Protein AF-A0A924V9X0-F1 (afdb_monomer_lite)

Structure (mmCIF, N/CA/C/O backbone):
data_AF-A0A924V9X0-F1
#
_entry.id   AF-A0A924V9X0-F1
#
loop_
_atom_site.group_PDB
_atom_site.id
_atom_site.type_symbol
_atom_site.label_atom_id
_atom_site.label_alt_id
_atom_site.label_comp_id
_atom_site.label_asym_id
_atom_site.label_entity_id
_atom_site.label_seq_id
_atom_site.pdbx_PDB_ins_code
_atom_site.Cartn_x
_atom_site.Cartn_y
_atom_site.Cartn_z
_atom_site.occupancy
_atom_site.B_iso_or_equiv
_atom_site.auth_seq_id
_atom_site.auth_comp_id
_atom_site.auth_asym_id
_atom_site.auth_atom_id
_atom_site.pdbx_PDB_model_num
ATOM 1 N N . MET A 1 1 ? -33.263 29.662 12.721 1.00 37.09 1 MET A N 1
ATOM 2 C CA . MET A 1 1 ? -32.507 29.348 11.487 1.00 37.09 1 MET A CA 1
ATOM 3 C C . MET A 1 1 ? -31.269 28.544 11.868 1.00 37.09 1 MET A C 1
ATOM 5 O O . MET A 1 1 ? -30.381 29.100 12.495 1.00 37.09 1 MET A O 1
ATOM 9 N N . ARG A 1 2 ? -31.224 27.234 11.581 1.00 32.03 2 ARG A N 1
ATOM 10 C CA . ARG A 1 2 ? -29.991 26.442 11.746 1.00 32.03 2 ARG A CA 1
ATOM 11 C C . ARG A 1 2 ? -29.015 26.883 10.658 1.00 32.03 2 ARG A C 1
ATOM 13 O O . ARG A 1 2 ? -29.333 26.725 9.479 1.00 32.03 2 ARG A O 1
ATOM 20 N N . SER A 1 3 ? -27.876 27.461 11.035 1.00 28.62 3 SER A N 1
ATOM 21 C CA . SER A 1 3 ? -26.804 27.731 10.081 1.00 28.62 3 SER A CA 1
ATOM 22 C C . SER A 1 3 ? -26.368 26.391 9.489 1.00 28.62 3 SER A C 1
ATOM 24 O O . SER A 1 3 ? -25.965 25.466 10.197 1.00 28.62 3 SER A O 1
ATOM 26 N N . LYS A 1 4 ? -26.534 26.236 8.173 1.00 31.38 4 LYS A N 1
ATOM 27 C CA . LYS A 1 4 ? -25.941 25.116 7.450 1.00 31.38 4 LYS A CA 1
ATOM 28 C C . LYS A 1 4 ? -24.435 25.350 7.471 1.00 31.38 4 LYS A C 1
ATOM 30 O O . LYS A 1 4 ? -23.913 26.110 6.663 1.00 31.38 4 LYS A O 1
ATOM 35 N N . SER A 1 5 ? -23.760 24.736 8.439 1.00 33.94 5 SER A N 1
ATOM 36 C CA . SER A 1 5 ? -22.323 24.499 8.370 1.00 33.94 5 SER A CA 1
ATOM 37 C C . SER A 1 5 ? -22.046 23.846 7.017 1.00 33.94 5 SER A C 1
ATOM 39 O O . SER A 1 5 ? -22.557 22.761 6.728 1.00 33.94 5 SER A O 1
ATOM 41 N N . ASN A 1 6 ? -21.309 24.547 6.156 1.00 31.44 6 ASN A N 1
ATOM 42 C CA . ASN A 1 6 ? -20.784 23.994 4.916 1.00 31.44 6 ASN A CA 1
ATOM 43 C C . ASN A 1 6 ? -19.762 22.920 5.301 1.00 31.44 6 ASN A C 1
ATOM 45 O O . ASN A 1 6 ? -18.558 23.179 5.330 1.00 31.44 6 ASN A O 1
ATOM 49 N N . SER A 1 7 ? -20.234 21.712 5.620 1.00 37.34 7 SER A N 1
ATOM 50 C CA . SER A 1 7 ? -19.361 20.558 5.775 1.00 37.34 7 SER A CA 1
ATOM 51 C C . SER A 1 7 ? -18.795 20.262 4.391 1.00 37.34 7 SER A C 1
ATOM 53 O O . SER A 1 7 ? -19.426 19.586 3.572 1.00 37.34 7 SER A O 1
ATOM 55 N N . LYS A 1 8 ? -17.630 20.841 4.082 1.00 41.97 8 LYS A N 1
ATOM 56 C CA . LYS A 1 8 ? -16.840 20.449 2.916 1.00 41.97 8 LYS A CA 1
ATOM 57 C C . LYS A 1 8 ? -16.753 18.926 2.961 1.00 41.97 8 LYS A C 1
ATOM 59 O O . LYS A 1 8 ? -16.314 18.387 3.976 1.00 41.97 8 LYS A O 1
ATOM 64 N N . LYS A 1 9 ? -17.221 18.250 1.904 1.00 43.75 9 LYS A N 1
ATOM 65 C CA . LYS A 1 9 ? -17.084 16.796 1.777 1.00 43.75 9 LYS A CA 1
ATOM 66 C C . LYS A 1 9 ? -15.622 16.458 2.073 1.00 43.75 9 LYS A C 1
ATOM 68 O O . LYS A 1 9 ? -14.716 17.058 1.490 1.00 43.75 9 LYS A O 1
ATOM 73 N N . ASP A 1 10 ? -15.419 15.593 3.056 1.00 46.00 10 ASP A N 1
ATOM 74 C CA . ASP A 1 10 ? -14.102 15.118 3.472 1.00 46.00 10 ASP A CA 1
ATOM 75 C C . ASP A 1 10 ? -13.664 14.112 2.402 1.00 46.00 10 ASP A C 1
ATOM 77 O O . ASP A 1 10 ? -13.821 12.906 2.546 1.00 46.00 10 ASP A O 1
ATOM 81 N N . THR A 1 11 ? -13.281 14.627 1.232 1.00 52.62 11 THR A N 1
ATOM 82 C CA . THR A 1 11 ? -12.557 13.848 0.232 1.00 52.62 11 THR A CA 1
ATOM 83 C C . THR A 1 11 ? -11.213 13.476 0.838 1.00 52.62 11 THR A C 1
ATOM 85 O O . THR A 1 11 ? -10.690 14.242 1.647 1.00 52.62 11 THR A O 1
ATOM 88 N N . TYR A 1 12 ? -10.648 12.334 0.455 1.00 56.78 12 TYR A N 1
ATOM 89 C CA . TYR A 1 12 ? -9.298 11.947 0.856 1.00 56.78 12 TYR A CA 1
ATOM 90 C C . TYR A 1 12 ? -8.335 13.138 0.676 1.00 56.78 12 TYR A C 1
ATOM 92 O O . TYR A 1 12 ? -8.208 13.693 -0.418 1.00 56.78 12 TYR A O 1
ATOM 100 N N . ARG A 1 13 ? -7.758 13.606 1.786 1.00 65.25 13 ARG A N 1
ATOM 101 C CA . ARG A 1 13 ? -6.831 14.740 1.860 1.00 65.25 13 ARG A CA 1
ATOM 102 C C . ARG A 1 13 ? -5.485 14.251 2.374 1.00 65.25 13 ARG A C 1
ATOM 104 O O . ARG A 1 13 ? -5.470 13.378 3.235 1.00 65.25 13 ARG A O 1
ATOM 111 N N . PRO A 1 14 ? -4.374 14.877 1.957 1.00 62.19 14 PRO A N 1
ATOM 112 C CA . PRO A 1 14 ? -3.064 14.565 2.514 1.00 62.19 14 PRO A CA 1
ATOM 113 C C . PRO A 1 14 ? -3.016 14.705 4.039 1.00 62.19 14 PRO A C 1
ATOM 115 O O . PRO A 1 14 ? -2.322 13.942 4.685 1.00 62.19 14 PRO A O 1
ATOM 118 N N . LYS A 1 15 ? -3.793 15.617 4.639 1.00 75.44 15 LYS A N 1
ATOM 119 C CA . LYS A 1 15 ? -3.790 15.856 6.086 1.00 75.44 15 LYS A CA 1
ATOM 120 C C . LYS A 1 15 ? -5.164 15.597 6.705 1.00 75.44 15 LYS A C 1
ATOM 122 O O . LYS A 1 15 ? -6.116 16.331 6.428 1.00 75.44 15 LYS A O 1
ATOM 127 N N . PHE A 1 16 ? -5.261 14.551 7.516 1.00 83.88 16 PHE A N 1
ATOM 128 C CA . PHE A 1 16 ? -6.437 14.182 8.300 1.00 83.88 16 PHE A CA 1
ATOM 129 C C . PHE A 1 16 ? -6.386 14.815 9.685 1.00 83.88 16 PHE A C 1
ATOM 131 O O . PHE A 1 16 ? -7.416 15.329 10.133 1.00 83.88 16 PHE A O 1
ATOM 138 N N . CYS A 1 17 ? -5.208 14.803 10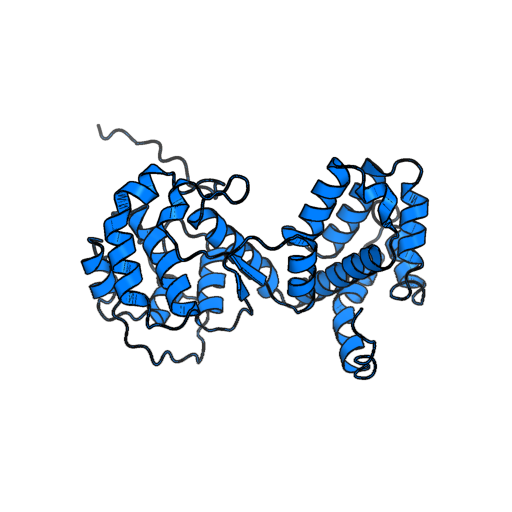.309 1.00 90.19 17 CYS A N 1
ATOM 139 C CA . CYS A 1 17 ? -4.961 15.303 11.656 1.00 90.19 17 CYS A CA 1
ATOM 140 C C . CYS A 1 17 ? -3.803 16.312 11.657 1.00 90.19 17 CYS A C 1
ATOM 142 O O . CYS A 1 17 ? -2.876 16.242 10.848 1.00 90.19 17 CYS A O 1
ATOM 144 N N . ASP A 1 18 ? -3.856 17.300 12.544 1.00 92.19 18 ASP A N 1
ATOM 145 C CA . ASP A 1 18 ? -2.738 18.204 12.809 1.00 92.19 18 ASP A CA 1
ATOM 146 C C . ASP A 1 18 ? -2.009 17.833 14.105 1.00 92.19 18 ASP A C 1
ATOM 148 O O . ASP A 1 18 ? -2.370 16.884 14.793 1.00 92.19 18 ASP A O 1
ATOM 152 N N . ALA A 1 19 ? -0.930 18.556 14.411 1.00 94.38 19 ALA A N 1
ATOM 153 C CA . ALA A 1 19 ? -0.146 18.309 15.616 1.00 94.38 19 ALA A CA 1
ATOM 154 C C . ALA A 1 19 ? -0.992 18.459 16.893 1.00 94.38 19 ALA A C 1
ATOM 156 O O . ALA A 1 19 ? -0.797 17.710 17.845 1.00 94.38 19 ALA A O 1
ATOM 157 N N . GLU A 1 20 ? -1.954 19.388 16.898 1.00 96.38 20 GLU A N 1
ATOM 158 C CA . GLU A 1 20 ? -2.850 19.622 18.031 1.00 96.38 20 GLU A CA 1
ATOM 159 C C . GLU A 1 20 ? -3.764 18.420 18.286 1.00 96.38 20 GLU A C 1
ATOM 161 O O . GLU A 1 20 ? -3.947 18.043 19.442 1.00 96.38 20 GLU A O 1
ATOM 166 N N . PHE A 1 21 ? -4.271 17.755 17.241 1.00 96.44 21 PHE A N 1
ATOM 167 C CA . PHE A 1 21 ? -4.996 16.491 17.397 1.00 96.44 21 PHE A CA 1
ATOM 168 C C . PHE A 1 21 ? -4.172 15.464 18.183 1.00 96.44 21 PHE A C 1
ATOM 170 O O . PHE A 1 21 ? -4.675 14.891 19.146 1.00 96.44 21 PHE A O 1
ATOM 177 N N . TYR A 1 22 ? -2.910 15.255 17.807 1.00 96.81 22 TYR A N 1
ATOM 178 C CA . TYR A 1 22 ? -2.068 14.250 18.454 1.00 96.81 22 TYR A CA 1
ATOM 179 C C . TYR A 1 22 ? -1.709 14.628 19.898 1.00 96.81 22 TYR A C 1
ATOM 181 O O . TYR A 1 22 ? -1.727 13.776 20.780 1.00 96.81 22 TYR A O 1
ATOM 189 N N . LEU A 1 23 ? -1.449 15.911 20.160 1.00 97.06 23 LEU A N 1
ATOM 190 C CA . LEU A 1 23 ? -1.156 16.408 21.508 1.00 97.06 23 LEU A CA 1
ATOM 191 C C . LEU A 1 23 ? -2.382 16.348 22.430 1.00 97.06 23 LEU A C 1
ATOM 193 O O . LEU A 1 23 ? -2.272 15.933 23.580 1.00 97.06 23 LEU A O 1
ATOM 197 N N . SER A 1 24 ? -3.558 16.733 21.929 1.00 97.69 24 SER A N 1
ATOM 198 C CA . SER A 1 24 ? -4.805 16.751 22.710 1.00 97.69 24 SER A CA 1
ATOM 199 C C . SER A 1 24 ? -5.334 15.359 23.063 1.00 97.69 24 SER A C 1
ATOM 201 O O . SER A 1 24 ? -6.114 15.243 24.006 1.00 97.69 24 SER A O 1
ATOM 203 N N . HIS A 1 25 ? -4.888 14.314 22.355 1.00 98.12 25 HIS A N 1
ATOM 204 C CA . HIS A 1 25 ? -5.289 12.924 22.589 1.00 98.12 25 HIS A CA 1
ATOM 205 C C . HIS A 1 25 ? -4.193 12.050 23.222 1.00 98.12 25 HIS A C 1
ATOM 207 O O . HIS A 1 25 ? -4.337 10.829 23.260 1.00 98.12 25 HIS A O 1
ATOM 213 N N . ALA A 1 26 ? -3.106 12.638 23.740 1.00 97.81 26 ALA A N 1
ATOM 214 C CA . ALA A 1 26 ? -1.987 11.881 24.311 1.00 97.81 26 ALA A CA 1
ATOM 215 C C . ALA A 1 26 ? -2.423 10.906 25.425 1.00 97.81 26 ALA A C 1
ATOM 217 O O . ALA A 1 26 ? -1.974 9.764 25.453 1.00 97.81 26 ALA A O 1
ATOM 218 N N . VAL A 1 27 ? -3.365 11.315 26.285 1.00 98.12 27 VAL A N 1
ATOM 219 C CA . VAL A 1 27 ? -3.917 10.453 27.347 1.00 98.12 27 VAL A CA 1
ATOM 220 C C . VAL A 1 27 ? -4.656 9.250 26.755 1.00 98.12 27 VAL A C 1
ATOM 222 O O . VAL A 1 27 ? -4.466 8.120 27.195 1.00 98.12 27 VAL A O 1
ATOM 225 N N . GLN A 1 28 ? -5.478 9.460 25.725 1.00 98.50 28 GLN A N 1
ATOM 226 C CA . GLN A 1 28 ? -6.169 8.375 25.030 1.00 98.50 28 GLN A CA 1
ATOM 227 C C . GLN A 1 28 ? -5.170 7.442 24.340 1.00 98.50 28 GLN A C 1
ATOM 229 O O . GLN A 1 28 ? -5.366 6.233 24.350 1.00 98.50 28 GLN A O 1
ATOM 234 N N . PHE A 1 29 ? -4.083 7.968 23.779 1.00 98.31 29 PHE A N 1
ATOM 235 C CA . PHE A 1 29 ? -3.033 7.159 23.159 1.00 98.31 29 PHE A CA 1
ATOM 236 C C . PHE A 1 29 ? -2.289 6.280 24.169 1.00 98.31 29 PHE A C 1
ATOM 238 O O . PHE A 1 29 ? -2.027 5.114 23.878 1.00 98.31 29 PHE A O 1
ATOM 245 N N . GLU A 1 30 ? -2.036 6.777 25.382 1.00 98.25 30 GLU A N 1
ATOM 246 C CA . GLU A 1 30 ? -1.522 5.950 26.478 1.00 98.25 30 GLU A CA 1
ATOM 247 C C . GLU A 1 30 ? -2.493 4.814 26.824 1.00 98.25 30 GLU A C 1
ATOM 249 O O . GLU A 1 30 ? -2.070 3.663 26.945 1.00 98.25 30 GLU A O 1
ATOM 254 N N . VAL A 1 31 ? -3.797 5.107 26.923 1.00 98.31 31 VAL A N 1
ATOM 255 C CA . VAL A 1 31 ? -4.833 4.087 27.165 1.00 98.31 31 VAL A CA 1
ATOM 256 C C . VAL A 1 31 ? -4.823 3.025 26.063 1.00 98.31 31 VAL A C 1
ATOM 258 O O . VAL A 1 31 ? -4.797 1.833 26.377 1.00 98.31 31 VAL A O 1
ATOM 261 N N . ILE A 1 32 ? -4.778 3.438 24.790 1.00 98.12 32 ILE A N 1
ATOM 262 C CA . ILE A 1 32 ? -4.693 2.524 23.641 1.00 98.12 32 ILE A CA 1
ATOM 263 C C . ILE A 1 32 ? -3.468 1.624 23.785 1.00 98.12 32 ILE A C 1
ATOM 265 O O . ILE A 1 32 ? -3.619 0.403 23.843 1.00 98.12 32 ILE A O 1
ATOM 269 N N . GLN A 1 33 ? -2.276 2.210 23.928 1.00 98.00 33 GLN A N 1
ATOM 270 C CA . GLN A 1 33 ? -1.021 1.469 24.030 1.00 98.00 33 GLN A CA 1
ATOM 271 C C . GLN A 1 33 ? -1.054 0.449 25.176 1.00 98.00 33 GLN A C 1
ATOM 273 O O . GLN A 1 33 ? -0.639 -0.695 24.997 1.00 98.00 33 GLN A O 1
ATOM 278 N N . GLN A 1 34 ? -1.572 0.820 26.351 1.00 97.94 34 GLN A N 1
ATOM 279 C CA . GLN A 1 34 ? -1.649 -0.101 27.488 1.00 97.94 34 GLN A CA 1
ATOM 280 C C . GLN A 1 34 ? -2.615 -1.265 27.249 1.00 97.94 34 GLN A C 1
ATOM 282 O O . GLN A 1 34 ? -2.324 -2.378 27.690 1.00 97.94 34 GLN A O 1
ATOM 287 N N . LYS A 1 35 ? -3.736 -1.021 26.561 1.00 97.62 35 LYS A N 1
ATOM 288 C CA . LYS A 1 35 ? -4.775 -2.027 26.295 1.00 97.62 35 LYS A CA 1
ATOM 289 C C . LYS A 1 35 ? -4.366 -3.036 25.226 1.00 97.62 35 LYS A C 1
ATOM 291 O O . LYS A 1 35 ? -4.770 -4.191 25.321 1.00 97.62 35 LYS A O 1
ATOM 296 N N . ILE A 1 36 ? -3.577 -2.619 24.235 1.00 97.50 36 ILE A N 1
ATOM 297 C CA . ILE A 1 36 ? -3.297 -3.449 23.052 1.00 97.50 36 ILE A CA 1
ATOM 298 C C . ILE A 1 36 ? -1.876 -4.019 23.005 1.00 97.50 36 ILE A C 1
ATOM 300 O O . ILE A 1 36 ? -1.639 -4.928 22.223 1.00 97.50 36 ILE A O 1
ATOM 304 N N . LYS A 1 37 ? -0.929 -3.547 23.833 1.00 96.62 37 LYS A N 1
ATOM 305 C CA . LYS A 1 37 ? 0.498 -3.951 23.772 1.00 96.62 37 LYS A CA 1
ATOM 306 C C . LYS A 1 37 ? 0.770 -5.461 23.821 1.00 96.62 37 LYS A C 1
ATOM 308 O O . LYS A 1 37 ? 1.850 -5.888 23.430 1.00 96.62 37 LYS A O 1
ATOM 313 N N . SER A 1 38 ? -0.152 -6.251 24.370 1.00 96.38 38 SER A N 1
ATOM 314 C CA . SER A 1 38 ? -0.034 -7.712 24.468 1.00 96.38 38 SER A CA 1
ATOM 315 C C . SER A 1 38 ? -0.689 -8.461 23.308 1.00 96.38 38 SER A C 1
ATOM 317 O O . SER A 1 38 ? -0.595 -9.684 23.258 1.00 96.38 38 SER A O 1
ATOM 319 N N . LEU A 1 39 ? -1.402 -7.762 22.426 1.00 96.75 39 LEU A N 1
ATOM 320 C CA . LEU A 1 39 ? -2.043 -8.354 21.258 1.00 96.75 39 LEU A CA 1
ATOM 321 C C . LEU A 1 39 ? -1.010 -8.592 20.145 1.00 96.75 39 LEU A C 1
ATOM 323 O O . LEU A 1 39 ? 0.045 -7.951 20.144 1.00 96.75 39 LEU A O 1
ATOM 327 N N . PRO A 1 40 ? -1.292 -9.472 19.173 1.00 96.25 40 PRO A N 1
ATOM 328 C CA . PRO A 1 40 ? -0.499 -9.562 17.954 1.00 96.25 40 PRO A CA 1
ATOM 329 C C . PRO A 1 40 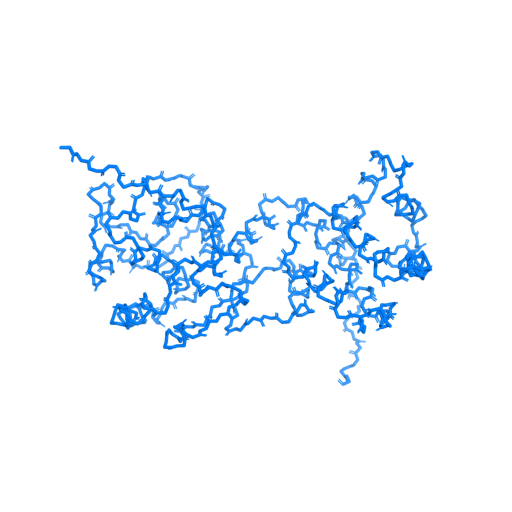? -0.414 -8.217 17.223 1.00 96.25 40 PRO A C 1
ATOM 331 O O . PRO A 1 40 ? -1.289 -7.358 17.345 1.00 96.25 40 PRO A O 1
ATOM 334 N N . LEU A 1 41 ? 0.656 -8.023 16.453 1.00 96.25 41 LEU A N 1
ATOM 335 C CA . LEU A 1 41 ? 0.940 -6.735 15.817 1.00 96.25 41 LEU A CA 1
ATOM 336 C C . LEU A 1 41 ? -0.176 -6.293 14.849 1.00 96.25 41 LEU A C 1
ATOM 338 O O . LEU A 1 41 ? -0.511 -5.110 14.815 1.00 96.25 41 LEU A O 1
ATOM 342 N N . ASN A 1 42 ? -0.804 -7.230 14.132 1.00 96.31 42 ASN A N 1
ATOM 343 C CA . ASN A 1 42 ? -1.919 -6.939 13.226 1.00 96.31 42 ASN A CA 1
ATOM 344 C C . ASN A 1 42 ? -3.137 -6.384 13.977 1.00 96.31 42 ASN A C 1
ATOM 346 O O . ASN A 1 42 ? -3.710 -5.374 13.557 1.00 96.31 42 ASN A O 1
ATOM 350 N N . ASP A 1 43 ? -3.495 -6.977 15.121 1.00 97.06 43 ASP A N 1
ATOM 351 C CA . ASP A 1 43 ? -4.546 -6.459 16.001 1.00 97.06 43 ASP A CA 1
ATOM 352 C C . ASP A 1 43 ? -4.182 -5.067 16.532 1.00 97.06 43 ASP A C 1
ATOM 354 O O . ASP A 1 43 ? -5.024 -4.167 16.525 1.00 97.06 43 ASP A O 1
ATOM 358 N N . GLN A 1 44 ? -2.924 -4.859 16.943 1.00 97.81 44 GLN A N 1
ATOM 359 C CA . GLN A 1 44 ? -2.460 -3.560 17.439 1.00 97.81 44 GLN A CA 1
ATOM 360 C C . GLN A 1 44 ? -2.621 -2.460 16.386 1.00 97.81 44 GLN A C 1
ATOM 362 O O . GLN A 1 44 ? -3.250 -1.435 16.654 1.00 97.81 44 GLN A O 1
ATOM 367 N N . VAL A 1 45 ? -2.090 -2.672 15.179 1.00 98.12 45 VAL A N 1
ATOM 368 C CA . VAL A 1 45 ? -2.191 -1.711 14.069 1.00 98.12 45 VAL A CA 1
ATOM 369 C C . VAL A 1 45 ? -3.651 -1.458 13.704 1.00 98.12 45 VAL A C 1
ATOM 371 O O . VAL A 1 45 ? -4.064 -0.309 13.539 1.00 98.12 45 VAL A O 1
ATOM 374 N N . THR A 1 46 ? -4.458 -2.518 13.647 1.00 98.19 46 THR A N 1
ATOM 375 C CA . THR A 1 46 ? -5.887 -2.418 13.342 1.00 98.19 46 THR A CA 1
ATOM 376 C C . THR A 1 46 ? -6.614 -1.533 14.351 1.00 98.19 46 THR A C 1
ATOM 378 O O . THR A 1 46 ? -7.333 -0.603 13.970 1.00 98.19 46 THR A O 1
ATOM 381 N N . LEU A 1 47 ? -6.382 -1.759 15.644 1.00 98.31 47 LEU A N 1
ATOM 382 C CA . LEU A 1 47 ? -6.980 -0.969 16.715 1.00 98.31 47 LEU A CA 1
ATOM 383 C C . LEU A 1 47 ? -6.474 0.475 16.725 1.00 98.31 47 LEU A C 1
ATOM 385 O O . LEU A 1 47 ? -7.270 1.377 16.987 1.00 98.31 47 LEU A O 1
ATOM 389 N N . TRP A 1 48 ? -5.210 0.730 16.382 1.00 98.06 48 TRP A N 1
ATOM 390 C CA . TRP A 1 48 ? -4.691 2.092 16.229 1.00 98.06 48 TRP A CA 1
ATOM 391 C C . TRP A 1 48 ? -5.401 2.863 15.117 1.00 98.06 48 TRP A C 1
ATOM 393 O O . TRP A 1 48 ? -5.905 3.963 15.362 1.00 98.06 48 TRP A O 1
ATOM 403 N N . VAL A 1 49 ? -5.521 2.273 13.922 1.00 97.81 49 VAL A N 1
ATOM 404 C CA . VAL A 1 49 ? -6.227 2.890 12.786 1.00 97.81 49 VAL A CA 1
ATOM 405 C C . VAL A 1 49 ? -7.672 3.223 13.173 1.00 97.81 49 VAL A C 1
ATOM 407 O O . VAL A 1 49 ? -8.119 4.359 12.991 1.00 97.81 49 VAL A O 1
ATOM 410 N N . ILE A 1 50 ? -8.392 2.264 13.765 1.00 98.19 50 ILE A N 1
ATOM 411 C CA . ILE A 1 50 ? -9.784 2.443 14.210 1.00 98.19 50 ILE A CA 1
ATOM 412 C C . ILE A 1 50 ? -9.893 3.549 15.261 1.00 98.19 50 ILE A C 1
ATOM 414 O O . ILE A 1 50 ? -10.749 4.431 15.145 1.00 98.19 50 ILE A O 1
ATOM 418 N N . SER A 1 51 ? -9.029 3.524 16.275 1.00 97.94 51 SER A N 1
ATOM 419 C CA . SER A 1 51 ? -9.080 4.474 17.387 1.00 97.94 51 SER A CA 1
ATOM 420 C C . SER A 1 51 ? -8.829 5.896 16.908 1.00 97.94 51 SER A C 1
ATOM 422 O O . SER A 1 51 ? -9.608 6.795 17.220 1.00 97.94 51 SER A O 1
ATOM 424 N N . CYS A 1 52 ? -7.807 6.109 16.077 1.00 97.06 52 CYS A N 1
ATOM 425 C CA . CYS A 1 52 ? -7.502 7.425 15.524 1.00 97.06 52 CYS A CA 1
ATOM 426 C C . CYS A 1 52 ? -8.640 7.961 14.636 1.00 97.06 52 CYS A C 1
ATOM 428 O O . CYS A 1 52 ? -8.983 9.142 14.732 1.00 97.06 52 CYS A O 1
ATOM 430 N N . LEU A 1 53 ? -9.289 7.111 13.829 1.00 96.44 53 LEU A N 1
ATOM 431 C CA . LEU A 1 53 ? -10.485 7.493 13.062 1.00 96.44 53 LEU A CA 1
ATOM 432 C C . LEU A 1 53 ? -11.630 7.945 13.977 1.00 96.44 53 LEU A C 1
ATOM 434 O O . LEU A 1 53 ? -12.286 8.955 13.702 1.00 96.44 53 LEU A O 1
ATOM 438 N N . CYS A 1 54 ? -11.862 7.213 15.067 1.00 97.31 54 CYS A N 1
ATOM 439 C CA . CYS A 1 54 ? -12.960 7.495 15.983 1.00 97.31 54 CYS A CA 1
ATOM 440 C C . CYS A 1 54 ? -12.699 8.744 16.832 1.00 97.31 54 CYS A C 1
ATOM 442 O O . CYS A 1 54 ? -13.584 9.593 16.934 1.00 97.31 54 CYS A O 1
ATOM 444 N N . LEU A 1 55 ? -11.479 8.920 17.347 1.00 97.06 55 LEU A N 1
ATOM 445 C CA . LEU A 1 55 ? -11.052 10.118 18.081 1.00 97.06 55 LEU A CA 1
ATOM 446 C C . LEU A 1 55 ? -11.076 11.374 17.204 1.00 97.06 55 LEU A C 1
ATOM 448 O O . LEU A 1 55 ? -11.401 12.456 17.682 1.00 97.06 55 LEU A O 1
ATOM 452 N N . ARG A 1 56 ? -10.821 11.252 15.895 1.00 95.06 56 ARG A N 1
ATOM 453 C C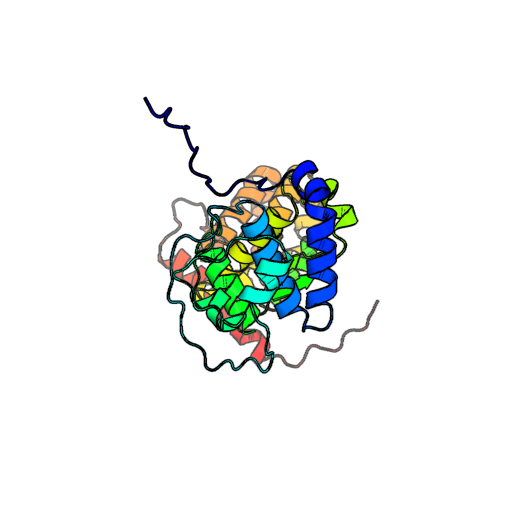A . ARG A 1 56 ? -10.971 12.374 14.952 1.00 95.06 56 ARG A CA 1
ATOM 454 C C . ARG A 1 56 ? -12.429 12.823 14.801 1.00 95.06 56 ARG A C 1
ATOM 456 O O . ARG A 1 56 ? -12.695 13.981 14.473 1.00 95.06 56 ARG A O 1
ATOM 463 N N . ARG A 1 57 ? -13.397 11.919 14.990 1.00 94.25 57 ARG A N 1
ATOM 464 C CA . ARG A 1 57 ? -14.839 12.193 14.856 1.00 94.25 57 ARG A CA 1
ATOM 465 C C . ARG A 1 57 ? -15.642 11.564 16.001 1.00 94.25 57 ARG A C 1
ATOM 467 O O . ARG A 1 57 ? -16.545 10.767 15.736 1.00 94.25 57 ARG A O 1
ATOM 474 N N . PRO A 1 58 ? -15.433 11.986 17.258 1.00 95.19 58 PRO A N 1
ATOM 475 C CA . PRO A 1 58 ? -15.934 11.264 18.431 1.00 95.19 58 PRO A CA 1
ATOM 476 C C . PRO A 1 58 ? -17.465 11.148 18.462 1.00 95.19 58 PRO A C 1
ATOM 478 O O . PRO A 1 58 ? -18.011 10.168 18.957 1.00 95.19 58 PRO A O 1
ATOM 481 N N . ASN A 1 59 ? -18.166 12.103 17.841 1.00 93.31 59 ASN A N 1
ATOM 482 C CA . ASN A 1 59 ? -19.630 12.154 17.788 1.00 93.31 59 ASN A CA 1
ATOM 483 C C . ASN A 1 59 ? -20.242 11.636 16.471 1.00 93.31 59 ASN A C 1
ATOM 485 O O . ASN A 1 59 ? -21.460 11.676 16.306 1.00 93.31 59 ASN A O 1
ATOM 489 N N . SER A 1 60 ? -19.431 11.240 15.482 1.00 94.50 60 SER A N 1
ATOM 490 C CA . SER A 1 60 ? -19.927 10.893 14.132 1.00 94.50 60 SER A CA 1
ATOM 491 C C . SER A 1 60 ? -19.069 9.876 13.371 1.00 94.50 60 SER A C 1
ATOM 493 O O . SER A 1 60 ? -19.151 9.783 12.141 1.00 94.50 60 SER A O 1
ATOM 495 N N . TRP A 1 61 ? -18.239 9.120 14.091 1.00 96.00 61 TRP A N 1
ATOM 496 C CA . TRP A 1 61 ? -17.382 8.085 13.523 1.00 96.00 61 TRP A CA 1
ATOM 497 C C . TRP A 1 61 ? -18.196 6.934 12.921 1.00 96.00 61 TRP A C 1
ATOM 499 O O . TRP A 1 61 ? -17.814 6.406 11.887 1.00 96.00 61 TRP A O 1
ATOM 509 N N . TYR A 1 62 ? -19.351 6.590 13.493 1.00 97.06 62 TYR A N 1
ATOM 510 C CA . TYR A 1 62 ? -20.218 5.529 12.979 1.00 97.06 62 TYR A CA 1
ATOM 511 C C . TYR A 1 62 ? -21.142 6.031 11.861 1.00 97.06 62 TYR A C 1
ATOM 513 O O . TYR A 1 62 ? -21.958 6.929 12.085 1.00 97.06 62 TYR A O 1
ATOM 521 N N . SER A 1 63 ? -21.069 5.424 10.671 1.00 95.44 63 SER A N 1
ATOM 522 C CA . SER A 1 63 ? -21.939 5.758 9.525 1.00 95.44 63 SER A CA 1
ATOM 523 C C . SER A 1 63 ? -22.884 4.644 9.080 1.00 95.44 63 SER A C 1
ATOM 525 O O . SER A 1 63 ? -23.603 4.800 8.092 1.00 95.44 63 SER A O 1
ATOM 527 N N . GLY A 1 64 ? -22.938 3.539 9.821 1.00 95.44 64 GLY A N 1
ATOM 528 C CA . GLY A 1 64 ? -23.801 2.400 9.527 1.00 95.44 64 GLY A CA 1
ATOM 529 C C . GLY A 1 64 ? -23.025 1.094 9.472 1.00 95.44 64 GLY A C 1
ATOM 530 O O . GLY A 1 64 ? -21.896 1.002 9.951 1.00 95.44 64 GLY A O 1
ATOM 531 N N . ARG A 1 65 ? -23.653 0.070 8.895 1.00 94.69 65 ARG A N 1
ATOM 532 C CA . ARG A 1 65 ? -23.027 -1.235 8.692 1.00 94.69 65 ARG A CA 1
ATOM 533 C C . ARG A 1 65 ? -22.635 -1.448 7.233 1.00 94.69 65 ARG A C 1
ATOM 535 O O . ARG A 1 65 ? -23.238 -0.872 6.326 1.00 94.69 65 ARG A O 1
ATOM 542 N N . GLN A 1 66 ? -21.627 -2.277 7.034 1.00 93.81 66 GLN A N 1
ATOM 543 C CA . GLN A 1 66 ? -21.244 -2.879 5.765 1.00 93.81 66 GLN A CA 1
ATOM 544 C C . GLN A 1 66 ? -21.262 -4.396 5.902 1.00 93.81 66 GLN A C 1
ATOM 546 O O . GLN A 1 66 ? -21.409 -4.917 7.005 1.00 93.81 66 GLN A O 1
ATOM 551 N N . ASN A 1 67 ? -21.152 -5.086 4.775 1.00 89.81 67 ASN A N 1
ATOM 552 C CA . ASN A 1 67 ? -20.974 -6.524 4.765 1.00 89.81 67 ASN A CA 1
ATOM 553 C C . ASN A 1 67 ? -19.807 -6.832 3.832 1.00 89.81 67 ASN A C 1
ATOM 555 O O . ASN A 1 67 ? -19.966 -6.763 2.613 1.00 89.81 67 ASN A O 1
ATOM 559 N N . LEU A 1 68 ? -18.630 -7.042 4.417 1.00 86.69 68 LEU A N 1
ATOM 560 C CA . LEU A 1 68 ? -17.467 -7.547 3.694 1.00 86.69 68 LEU A CA 1
ATOM 561 C C . LEU A 1 68 ? -17.557 -9.073 3.590 1.00 86.69 68 LEU A C 1
ATOM 563 O O . LEU A 1 68 ? -18.329 -9.698 4.319 1.00 86.69 68 LEU A O 1
ATOM 567 N N . ALA A 1 69 ? -16.805 -9.651 2.651 1.00 85.06 69 ALA A N 1
ATOM 568 C CA . ALA A 1 69 ? -16.816 -11.088 2.403 1.00 85.06 69 ALA A CA 1
ATOM 569 C C . ALA A 1 69 ? -16.563 -11.870 3.700 1.00 85.06 69 ALA A C 1
ATOM 571 O O . ALA A 1 69 ? -15.715 -11.493 4.506 1.00 85.06 69 ALA A O 1
ATOM 572 N N . GLU A 1 70 ? -17.323 -12.942 3.910 1.00 82.56 70 GLU A N 1
ATOM 573 C CA . GLU A 1 70 ? -17.087 -13.832 5.042 1.00 82.56 70 GLU A CA 1
ATOM 574 C C . GLU A 1 70 ? -15.774 -14.586 4.847 1.00 82.56 70 GLU A C 1
ATOM 576 O O . GLU A 1 70 ? -15.413 -14.967 3.732 1.00 82.56 70 GLU A O 1
ATOM 581 N N . SER A 1 71 ? -15.067 -14.811 5.947 1.00 83.06 71 SER A N 1
ATOM 582 C CA . SER A 1 71 ? -13.878 -15.650 5.974 1.00 83.06 71 SER A CA 1
ATOM 583 C C . SER A 1 71 ? -14.035 -16.706 7.061 1.00 83.06 71 SER A C 1
ATOM 585 O O . SER A 1 71 ? -14.752 -16.497 8.036 1.00 83.06 71 SER A O 1
ATOM 587 N N . ASN A 1 72 ? -13.337 -17.831 6.913 1.00 84.75 72 ASN A N 1
ATOM 588 C CA . ASN A 1 72 ? -13.251 -18.855 7.959 1.00 84.75 72 ASN A CA 1
ATOM 589 C C . ASN A 1 72 ? -12.248 -18.478 9.065 1.00 84.75 72 ASN A C 1
ATOM 591 O O . ASN A 1 72 ? -11.837 -19.343 9.837 1.00 84.75 72 ASN A O 1
ATOM 595 N N . PHE A 1 73 ? -11.798 -17.221 9.107 1.00 87.81 73 PHE A N 1
ATOM 596 C CA . PHE A 1 73 ? -10.898 -16.742 10.141 1.00 87.81 73 PHE A CA 1
ATOM 597 C C . PHE A 1 73 ? -11.591 -16.833 11.500 1.00 87.81 73 PHE A C 1
ATOM 599 O O . PHE A 1 73 ? -12.743 -16.435 11.647 1.00 87.81 73 PHE A O 1
ATOM 606 N N . GLN A 1 74 ? -10.890 -17.374 12.492 1.00 81.25 74 GLN A N 1
ATOM 607 C CA . GLN A 1 74 ? -11.363 -17.422 13.869 1.00 81.25 74 GLN A CA 1
ATOM 608 C C . GLN A 1 74 ? -10.334 -16.730 14.747 1.00 81.25 74 GLN A C 1
ATOM 610 O O . GLN A 1 74 ? -9.243 -17.253 14.978 1.00 81.25 74 GLN A O 1
ATOM 615 N N . SER A 1 75 ? -10.690 -15.545 15.240 1.00 83.19 75 SER A N 1
ATOM 616 C CA . SER A 1 75 ? -9.878 -14.879 16.249 1.00 83.19 75 SER A CA 1
ATOM 617 C C . SER A 1 75 ? -10.050 -15.589 17.591 1.00 83.19 75 SER A C 1
ATOM 619 O O . SER A 1 75 ? -11.159 -15.699 18.109 1.00 83.19 75 SER A O 1
ATOM 621 N N . ASN A 1 76 ? -8.944 -16.035 18.188 1.00 86.25 76 ASN A N 1
ATOM 622 C CA . ASN A 1 76 ? -8.932 -16.539 19.567 1.00 86.25 76 ASN A CA 1
ATOM 623 C C . ASN A 1 76 ? -8.868 -15.402 20.603 1.00 86.25 76 ASN A C 1
ATOM 625 O O . ASN A 1 76 ? -8.762 -15.652 21.805 1.00 86.25 76 ASN A O 1
ATOM 629 N N . ILE A 1 77 ? -8.886 -14.147 20.150 1.00 90.00 77 ILE A N 1
ATOM 630 C CA . ILE A 1 77 ? -8.732 -12.975 21.001 1.00 90.00 77 ILE A CA 1
ATOM 631 C C . ILE A 1 77 ? -10.112 -12.503 21.440 1.00 90.00 77 ILE A C 1
ATOM 633 O O . ILE A 1 77 ? -10.900 -11.971 20.659 1.00 90.00 77 ILE A O 1
ATOM 637 N N . HIS A 1 78 ? -10.382 -12.641 22.734 1.00 91.44 78 HIS A N 1
ATOM 638 C CA . HIS A 1 78 ? -11.563 -12.052 23.344 1.00 91.44 78 HIS A CA 1
ATOM 639 C C . HIS A 1 78 ? -11.293 -10.582 23.701 1.00 91.44 78 HIS A C 1
ATOM 641 O O . HIS A 1 78 ? -10.802 -10.275 24.789 1.00 91.44 78 HIS A O 1
ATOM 647 N N . PHE A 1 79 ? -11.608 -9.667 22.781 1.00 95.69 79 PHE A N 1
ATOM 648 C CA . PHE A 1 79 ? -11.441 -8.223 22.969 1.00 95.69 79 PHE A CA 1
ATOM 649 C C . PHE A 1 79 ? -12.769 -7.486 22.763 1.00 95.69 79 PHE A C 1
ATOM 651 O O . PHE A 1 79 ? -13.344 -7.522 21.677 1.00 95.69 79 PHE A O 1
ATOM 658 N N . SER A 1 80 ? -13.244 -6.809 23.811 1.00 96.56 80 SER A N 1
ATOM 659 C CA . SER A 1 80 ? -14.495 -6.042 23.801 1.00 96.56 80 SER A CA 1
ATOM 660 C C . SER A 1 80 ? -14.271 -4.657 23.198 1.00 96.56 80 SER A C 1
ATOM 662 O O . SER A 1 80 ? -13.640 -3.792 23.814 1.00 96.56 80 SER A O 1
ATOM 664 N N . MET A 1 81 ? -14.804 -4.421 21.993 1.00 97.88 81 MET A N 1
ATOM 665 C CA . MET A 1 81 ? -14.704 -3.107 21.345 1.00 97.88 81 MET A CA 1
ATOM 666 C C . MET A 1 81 ? -15.475 -2.028 22.111 1.00 97.88 81 MET A C 1
ATOM 668 O O . MET A 1 81 ? -15.050 -0.874 22.133 1.00 97.88 81 MET A O 1
ATOM 672 N N . ASN A 1 82 ? -16.587 -2.385 22.758 1.00 97.56 82 ASN A N 1
ATOM 673 C CA . ASN A 1 82 ? -17.368 -1.445 23.555 1.00 97.56 82 ASN A CA 1
ATOM 674 C C . ASN A 1 82 ? -16.593 -0.961 24.787 1.00 97.56 82 ASN A C 1
ATOM 676 O O . ASN A 1 82 ? -16.484 0.249 24.978 1.00 97.56 82 ASN A O 1
ATOM 680 N N . ASP A 1 83 ? -16.017 -1.869 25.581 1.00 97.56 83 ASP A N 1
ATOM 681 C CA . ASP A 1 83 ? -15.265 -1.484 26.787 1.00 97.56 83 ASP A CA 1
ATOM 682 C C . ASP A 1 83 ? -14.041 -0.647 26.414 1.00 97.56 83 ASP A C 1
ATOM 684 O O . ASP A 1 83 ? -13.780 0.396 27.011 1.00 97.56 83 ASP A O 1
ATOM 688 N N . PHE A 1 84 ? -13.351 -1.050 25.344 1.00 98.12 84 PHE A N 1
ATOM 689 C CA . PHE A 1 84 ? -12.236 -0.289 24.803 1.00 98.12 84 PHE A CA 1
ATOM 690 C C . PHE A 1 84 ? -12.644 1.140 24.419 1.00 98.12 84 PHE A C 1
ATOM 692 O O . PHE A 1 84 ? -11.967 2.092 24.789 1.00 98.12 84 PHE A O 1
ATOM 699 N N . PHE A 1 85 ? -13.774 1.328 23.733 1.00 97.69 85 PHE A N 1
ATOM 700 C CA . PHE A 1 85 ? -14.237 2.662 23.340 1.00 97.69 85 PHE A CA 1
ATOM 701 C C . PHE A 1 85 ? -14.705 3.502 24.533 1.00 97.69 85 PHE A C 1
ATOM 703 O O . PHE A 1 85 ? -14.513 4.720 24.528 1.00 97.69 85 PHE A O 1
ATOM 710 N N . GLN A 1 86 ? -15.286 2.875 25.558 1.00 97.19 86 GLN A N 1
ATOM 711 C CA . GLN A 1 86 ? -15.648 3.559 26.799 1.00 97.19 86 GLN A CA 1
ATOM 712 C C . GLN A 1 86 ? -14.412 4.098 27.523 1.00 97.19 86 GLN A C 1
ATOM 714 O O . GLN A 1 86 ? -14.424 5.257 27.939 1.00 97.19 86 GLN A O 1
ATOM 719 N N . ASP A 1 87 ? -13.329 3.317 27.583 1.00 98.00 87 ASP A N 1
ATOM 720 C CA . ASP A 1 87 ? -12.051 3.752 28.163 1.00 98.00 87 ASP A CA 1
ATOM 721 C C . ASP A 1 87 ? -11.444 4.955 27.413 1.00 98.00 87 ASP A C 1
ATOM 723 O O . ASP A 1 87 ? -10.756 5.783 28.010 1.00 98.00 87 ASP A O 1
ATOM 727 N N . LEU A 1 88 ? -11.731 5.096 26.113 1.00 97.94 88 LEU A N 1
ATOM 728 C CA . LEU A 1 88 ? -11.322 6.252 25.301 1.00 97.94 88 LEU A CA 1
ATOM 729 C C . LEU A 1 88 ? -12.263 7.461 25.424 1.00 97.94 88 LEU A C 1
ATOM 731 O O . LEU A 1 88 ? -12.022 8.495 24.796 1.00 97.94 88 LEU A O 1
ATOM 735 N N . GLY A 1 89 ? -13.348 7.351 26.195 1.00 97.31 89 GLY A N 1
ATOM 736 C CA . GLY A 1 89 ? -14.375 8.388 26.310 1.00 97.31 89 GLY A CA 1
ATOM 737 C C . GLY A 1 89 ? -15.221 8.560 25.042 1.00 97.31 89 GLY A C 1
ATOM 738 O O . GLY A 1 89 ? -15.813 9.621 24.829 1.00 97.31 89 GLY A O 1
ATOM 739 N N . LEU A 1 90 ? -15.281 7.542 24.177 1.00 97.19 90 LEU A N 1
ATOM 740 C CA . LEU A 1 90 ? -16.073 7.561 22.950 1.00 97.19 90 LEU A CA 1
ATOM 741 C C . LEU A 1 90 ? -17.500 7.072 23.213 1.00 97.19 90 LEU A C 1
ATOM 743 O O . LEU A 1 90 ? -17.737 6.081 23.899 1.00 97.19 90 LEU A O 1
ATOM 747 N N . THR A 1 91 ? -18.485 7.747 22.615 1.00 95.62 91 THR A N 1
ATOM 748 C CA . THR A 1 91 ? -19.885 7.312 22.723 1.00 95.62 91 THR A CA 1
ATOM 749 C C . THR A 1 91 ? -20.135 6.094 21.840 1.00 95.62 91 THR A C 1
ATOM 751 O O . THR A 1 91 ? -19.939 6.155 20.622 1.00 95.62 91 THR A O 1
ATOM 754 N N . TRP A 1 92 ? -20.641 5.013 22.437 1.00 96.75 92 TRP A N 1
ATOM 755 C CA . TRP A 1 92 ? -21.029 3.809 21.708 1.00 96.75 92 TRP A CA 1
ATOM 756 C C . TRP A 1 92 ? -22.372 3.985 20.966 1.00 96.75 92 TRP A C 1
ATOM 758 O O . TRP A 1 92 ? -23.379 4.377 21.572 1.00 96.75 92 TRP A O 1
ATOM 768 N N . PRO A 1 93 ? -22.450 3.698 19.654 1.00 96.12 93 PRO A N 1
ATOM 769 C CA . PRO A 1 93 ? -23.697 3.755 18.906 1.00 96.12 93 PRO A CA 1
ATOM 770 C C . PRO A 1 93 ? -24.697 2.701 19.390 1.00 96.12 93 PRO A C 1
ATOM 772 O O . PRO A 1 93 ? -24.441 1.506 19.312 1.00 96.12 93 PRO A O 1
ATOM 775 N N . LYS A 1 94 ? -25.918 3.126 19.743 1.00 94.81 94 LYS A N 1
ATOM 776 C CA . LYS A 1 94 ? -27.016 2.232 20.185 1.00 94.81 94 LYS A CA 1
ATOM 777 C C . LYS A 1 94 ? -27.366 1.092 19.212 1.00 94.81 94 LYS A C 1
ATOM 779 O O . LYS A 1 94 ? -28.052 0.155 19.593 1.00 94.81 94 LYS A O 1
ATOM 784 N N . LYS A 1 95 ? -26.976 1.211 17.938 1.00 94.12 95 LYS A N 1
ATOM 785 C CA . LYS A 1 95 ? -27.237 0.218 16.879 1.00 94.12 95 LYS A CA 1
ATOM 786 C C . LYS A 1 95 ? -26.130 -0.839 16.750 1.00 94.12 95 LYS A C 1
ATOM 788 O O . LYS A 1 95 ? -26.271 -1.755 15.936 1.00 94.12 95 LYS A O 1
ATOM 793 N N . LEU A 1 96 ? -25.019 -0.690 17.467 1.00 95.56 96 LEU A N 1
ATOM 794 C CA . LEU A 1 96 ? -23.927 -1.658 17.485 1.00 95.56 96 LEU A CA 1
ATOM 795 C C . LEU A 1 96 ? -24.082 -2.594 18.677 1.00 95.56 96 LEU A C 1
ATOM 797 O O . LEU A 1 96 ? -24.416 -2.149 19.774 1.00 95.56 96 LEU A O 1
ATOM 801 N N . ASN A 1 97 ? -23.845 -3.882 18.434 1.00 95.38 97 ASN A N 1
ATOM 802 C CA . ASN A 1 97 ? -23.816 -4.884 19.488 1.00 95.38 97 ASN A CA 1
ATOM 803 C C . ASN A 1 97 ? -22.666 -4.548 20.459 1.00 95.38 97 ASN A C 1
ATOM 805 O O . ASN A 1 97 ? -21.541 -4.425 19.978 1.00 95.38 97 ASN A O 1
ATOM 809 N N . PRO A 1 98 ? -22.909 -4.363 21.769 1.00 96.12 98 PRO A N 1
ATOM 810 C CA . PRO A 1 98 ? -21.841 -4.127 22.741 1.00 96.12 98 PRO A CA 1
ATOM 811 C C . PRO A 1 98 ? -20.814 -5.263 22.807 1.00 96.12 98 PRO A C 1
ATOM 813 O O . PRO A 1 98 ? -19.646 -4.998 23.062 1.00 96.12 98 PRO A O 1
ATOM 816 N N . ASP A 1 99 ? -21.229 -6.492 22.497 1.00 95.38 99 ASP A N 1
ATOM 817 C CA . ASP A 1 99 ? -20.372 -7.681 22.562 1.00 95.38 99 ASP A CA 1
ATOM 818 C C . ASP A 1 99 ? -19.561 -7.911 21.270 1.00 95.38 99 ASP A C 1
ATOM 820 O O . ASP A 1 99 ? -19.003 -8.985 21.059 1.00 95.38 99 ASP A O 1
ATOM 824 N N . ILE A 1 100 ? -19.519 -6.925 20.364 1.00 95.50 100 ILE A N 1
ATOM 825 C CA . ILE A 1 100 ? -18.800 -7.041 19.091 1.00 95.50 100 ILE A CA 1
ATOM 826 C C . ILE A 1 100 ? -17.280 -7.129 19.325 1.00 95.50 100 ILE A C 1
ATOM 828 O O . ILE A 1 100 ? -16.676 -6.255 19.956 1.00 95.50 100 ILE A O 1
ATOM 832 N N . GLY A 1 101 ? -16.661 -8.184 18.792 1.00 95.75 101 GLY A N 1
ATOM 833 C CA . GLY A 1 101 ? -15.206 -8.358 18.780 1.00 95.75 101 GLY A CA 1
ATOM 834 C C . GLY A 1 101 ? -14.518 -7.557 17.670 1.00 95.75 101 GLY A C 1
ATOM 835 O O . GLY A 1 101 ? -15.182 -6.950 16.828 1.00 95.75 101 GLY A O 1
ATOM 836 N N . ILE A 1 102 ? -13.180 -7.577 17.631 1.00 96.62 102 ILE A N 1
ATOM 837 C CA . ILE A 1 102 ? -12.389 -6.836 16.625 1.00 96.62 102 ILE A CA 1
ATOM 838 C C . ILE A 1 102 ? -12.758 -7.278 15.203 1.00 96.62 102 ILE A C 1
ATOM 840 O O . ILE A 1 102 ? -13.069 -6.438 14.362 1.00 96.62 102 ILE A O 1
ATOM 844 N N . GLU A 1 103 ? -12.780 -8.588 14.947 1.00 95.19 103 GLU A N 1
ATOM 845 C CA . GLU A 1 103 ? -13.065 -9.150 13.622 1.00 95.19 103 GLU A CA 1
ATOM 846 C C . GLU A 1 103 ? -14.433 -8.702 13.085 1.00 95.19 103 GLU A C 1
ATOM 848 O O . GLU A 1 103 ? -14.530 -8.115 12.004 1.00 95.19 103 GLU A O 1
ATOM 853 N N . GLU A 1 104 ? -15.500 -8.926 13.862 1.00 94.88 104 GLU A N 1
ATOM 854 C CA . GLU A 1 104 ? -16.852 -8.521 13.478 1.00 94.88 104 GLU A CA 1
ATOM 855 C C . GLU A 1 104 ? -16.942 -6.997 13.327 1.00 94.88 104 GLU A C 1
ATOM 857 O O . GLU A 1 104 ? -17.616 -6.508 12.415 1.00 94.88 104 GLU A O 1
ATOM 862 N N . PHE A 1 105 ? -16.233 -6.232 14.162 1.00 97.06 105 PHE A N 1
ATOM 863 C CA . PHE A 1 105 ? -16.202 -4.779 14.063 1.00 97.06 105 PHE A CA 1
ATOM 864 C C . PHE A 1 105 ? -15.595 -4.318 12.737 1.00 97.06 105 PHE A C 1
ATOM 866 O O . PHE A 1 105 ? -16.250 -3.583 11.996 1.00 97.06 105 PHE A O 1
ATOM 873 N N . VAL A 1 106 ? -14.388 -4.771 12.393 1.00 96.25 106 VAL A N 1
ATOM 874 C CA . VAL A 1 106 ? -13.712 -4.383 11.142 1.00 96.25 106 VAL A CA 1
ATOM 875 C C . VAL A 1 106 ? -14.518 -4.832 9.922 1.00 96.25 106 VAL A C 1
ATOM 877 O O . VAL A 1 106 ? -14.678 -4.072 8.964 1.00 96.25 106 VAL A O 1
ATOM 880 N N . ARG A 1 107 ? -15.109 -6.031 9.983 1.00 95.75 107 ARG A N 1
ATOM 881 C CA . ARG A 1 107 ? -15.925 -6.591 8.901 1.00 95.75 107 ARG A CA 1
ATOM 882 C C . ARG A 1 107 ? -17.226 -5.826 8.670 1.00 95.75 107 ARG A C 1
ATOM 884 O O . ARG A 1 107 ? -17.644 -5.660 7.524 1.00 95.75 107 ARG A O 1
ATOM 891 N N . THR A 1 108 ? -17.902 -5.392 9.735 1.00 96.31 108 THR A N 1
ATOM 892 C CA . THR A 1 108 ? -19.306 -4.951 9.642 1.00 96.31 108 THR A CA 1
ATOM 893 C C . THR A 1 108 ? -19.535 -3.468 9.902 1.00 96.31 108 THR A C 1
ATOM 895 O O . THR A 1 108 ? -20.602 -2.958 9.557 1.00 96.31 108 THR A O 1
ATOM 898 N N . VAL A 1 109 ? -18.580 -2.732 10.471 1.00 97.62 109 VAL A N 1
ATOM 899 C CA . VAL A 1 109 ? -18.779 -1.332 10.872 1.00 97.62 109 VAL A CA 1
ATOM 900 C C . VAL A 1 109 ? -18.214 -0.372 9.828 1.00 97.62 109 VAL A C 1
ATOM 902 O O . VAL A 1 109 ? -17.045 -0.437 9.465 1.00 97.62 109 VAL A O 1
ATOM 905 N N . ARG A 1 110 ? -19.034 0.582 9.362 1.00 97.12 110 ARG A N 1
ATOM 906 C CA . ARG A 1 110 ? -18.556 1.689 8.519 1.00 97.12 110 ARG A CA 1
ATOM 907 C C . ARG A 1 110 ? -18.056 2.839 9.389 1.00 97.12 110 ARG A C 1
ATOM 909 O O . ARG A 1 110 ? -18.835 3.434 10.142 1.00 97.12 110 ARG A O 1
ATOM 916 N N . LEU A 1 111 ? -16.772 3.164 9.241 1.00 96.19 111 LEU A N 1
ATOM 917 C CA . LEU A 1 111 ? -16.095 4.252 9.947 1.00 96.19 111 LEU A CA 1
ATOM 918 C C . LEU A 1 111 ? -15.978 5.499 9.063 1.00 96.19 111 LEU A C 1
ATOM 920 O O . LEU A 1 111 ? -15.548 5.429 7.919 1.00 96.19 111 LEU A O 1
ATOM 924 N N . ASN A 1 112 ? -16.306 6.671 9.596 1.00 92.12 112 ASN A N 1
ATOM 925 C CA . ASN A 1 112 ? -16.076 7.952 8.937 1.00 92.12 112 ASN A CA 1
ATOM 926 C C . ASN A 1 112 ? -14.717 8.541 9.350 1.00 92.12 112 ASN A C 1
ATOM 928 O O . ASN A 1 112 ? -14.493 8.706 10.549 1.00 92.12 112 ASN A O 1
ATOM 932 N N . PRO A 1 113 ? -13.875 9.015 8.410 1.00 88.88 113 PRO A N 1
ATOM 933 C CA . PRO A 1 113 ? -14.067 9.069 6.954 1.00 88.88 113 PRO A CA 1
ATOM 934 C C . PRO A 1 113 ? -13.343 7.930 6.198 1.00 88.88 113 PRO A C 1
ATOM 936 O O . PRO A 1 113 ? -12.804 8.187 5.124 1.00 88.88 113 PRO A O 1
ATOM 939 N N . LEU A 1 114 ? -13.249 6.718 6.757 1.00 94.31 114 LEU A N 1
ATOM 940 C CA . LEU A 1 114 ? -12.457 5.634 6.169 1.00 94.31 114 LEU A CA 1
ATOM 941 C C . LEU A 1 114 ? -12.983 5.280 4.763 1.00 94.31 114 LEU A C 1
ATOM 943 O O . LEU A 1 114 ? -14.145 4.882 4.633 1.00 94.31 114 LEU A O 1
ATOM 947 N N . PRO A 1 115 ? -12.173 5.434 3.697 1.00 94.19 115 PRO A N 1
ATOM 948 C CA . PRO A 1 115 ? -12.584 5.043 2.354 1.00 94.19 115 PRO A CA 1
ATOM 949 C C . PRO A 1 115 ? -12.849 3.537 2.269 1.00 94.19 115 PRO A C 1
ATOM 951 O O . PRO A 1 115 ? -12.174 2.758 2.935 1.00 94.19 115 PRO A O 1
ATOM 954 N N . ALA A 1 116 ? -13.779 3.124 1.403 1.00 94.62 116 ALA A N 1
ATOM 955 C CA . ALA A 1 116 ? -14.139 1.710 1.248 1.00 94.62 116 ALA A CA 1
ATOM 956 C C . ALA A 1 116 ? -12.924 0.825 0.923 1.00 94.62 116 ALA A C 1
ATOM 958 O O . ALA A 1 116 ? -12.772 -0.228 1.526 1.00 94.62 116 ALA A O 1
ATOM 959 N N . ALA A 1 117 ? -12.020 1.296 0.056 1.00 95.81 117 ALA A N 1
ATOM 960 C CA . ALA A 1 117 ? -10.793 0.574 -0.271 1.00 95.81 117 ALA A CA 1
ATOM 961 C C . ALA A 1 117 ? -9.915 0.322 0.968 1.00 95.81 117 ALA A C 1
ATOM 963 O O . ALA A 1 117 ? -9.494 -0.800 1.216 1.00 95.81 117 ALA A O 1
ATOM 964 N N . ALA A 1 118 ? -9.714 1.343 1.807 1.00 97.19 118 ALA A N 1
ATOM 965 C CA . ALA A 1 118 ? -8.960 1.185 3.047 1.00 97.19 118 ALA A CA 1
ATOM 966 C C . ALA A 1 118 ? -9.678 0.279 4.060 1.00 97.19 118 ALA A C 1
ATOM 968 O O . ALA A 1 118 ? -9.019 -0.456 4.784 1.00 97.19 118 ALA A O 1
ATOM 969 N N . ALA A 1 119 ? -11.014 0.320 4.120 1.00 97.06 119 ALA A N 1
ATOM 970 C CA . ALA A 1 119 ? -11.796 -0.559 4.988 1.00 97.06 119 ALA A CA 1
ATOM 971 C C . ALA A 1 119 ? -11.682 -2.035 4.571 1.00 97.06 119 ALA A C 1
ATOM 973 O O . ALA A 1 119 ? -11.503 -2.890 5.434 1.00 97.06 119 ALA A O 1
ATOM 974 N N . ASN A 1 120 ? -11.731 -2.319 3.265 1.00 97.06 120 ASN A N 1
ATOM 975 C CA . ASN A 1 120 ? -11.507 -3.659 2.723 1.00 97.06 120 ASN A CA 1
ATOM 976 C C . ASN A 1 120 ? -10.097 -4.153 3.054 1.00 97.06 120 ASN A C 1
ATOM 978 O O . ASN A 1 120 ? -9.949 -5.221 3.643 1.00 97.06 120 ASN A O 1
ATOM 982 N N . ALA A 1 121 ? -9.074 -3.348 2.751 1.00 98.00 121 ALA A N 1
ATOM 983 C CA . ALA A 1 121 ? -7.695 -3.706 3.054 1.00 98.00 121 ALA A CA 1
ATOM 984 C C . ALA A 1 121 ? -7.458 -3.911 4.549 1.00 98.00 121 ALA A C 1
ATOM 986 O O . ALA A 1 121 ? -6.769 -4.853 4.909 1.00 98.00 121 ALA A O 1
ATOM 987 N N . LEU A 1 122 ? -8.046 -3.085 5.422 1.00 98.31 122 LEU A N 1
ATOM 988 C CA . LEU A 1 122 ? -7.923 -3.249 6.871 1.00 98.31 122 LEU A CA 1
ATOM 989 C C . LEU A 1 122 ? -8.525 -4.580 7.340 1.00 98.31 122 LEU A C 1
ATOM 991 O O . LEU A 1 122 ? -7.946 -5.238 8.197 1.00 98.31 122 LEU A O 1
ATOM 995 N N . TYR A 1 123 ? -9.659 -4.991 6.763 1.00 97.81 123 TYR A N 1
ATOM 996 C CA . TYR A 1 123 ? -10.259 -6.292 7.050 1.00 97.81 123 TYR A CA 1
ATOM 997 C C . TYR A 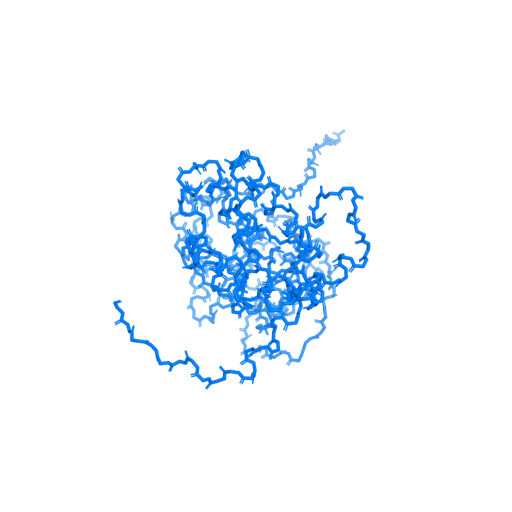1 123 ? -9.370 -7.446 6.585 1.00 97.81 123 TYR A C 1
ATOM 999 O O . TYR A 1 123 ? -9.038 -8.307 7.393 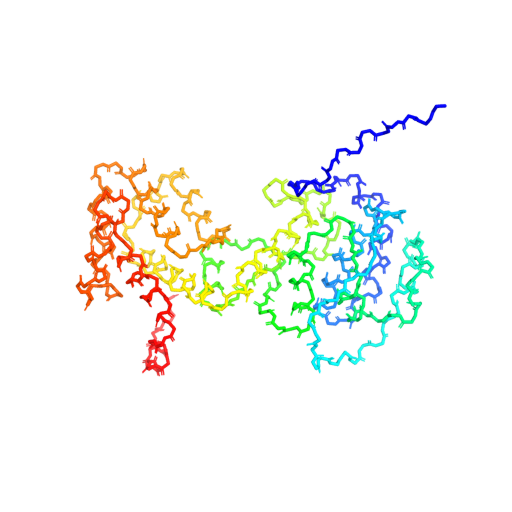1.00 97.81 123 TYR A O 1
ATOM 1007 N N . PHE A 1 124 ? -8.941 -7.448 5.320 1.00 97.81 124 PHE A N 1
ATOM 1008 C CA . PHE A 1 124 ? -8.100 -8.520 4.775 1.00 97.81 124 PHE A CA 1
ATOM 1009 C C . PHE A 1 124 ? -6.696 -8.561 5.385 1.00 97.81 124 PHE A C 1
ATOM 1011 O O . PHE A 1 124 ? -6.108 -9.633 5.485 1.00 97.81 124 PHE A O 1
ATOM 1018 N N . PHE A 1 125 ? -6.180 -7.420 5.835 1.00 97.94 125 PHE A N 1
ATOM 1019 C CA . PHE A 1 125 ? -4.983 -7.329 6.664 1.00 97.94 125 PHE A CA 1
ATOM 1020 C C . PHE A 1 125 ? -5.196 -7.991 8.026 1.00 97.94 125 PHE A C 1
ATOM 1022 O O . PHE A 1 125 ? -4.395 -8.827 8.430 1.00 97.94 125 PHE A O 1
ATOM 1029 N N . TYR A 1 126 ? -6.294 -7.652 8.710 1.00 97.12 126 TYR A N 1
ATOM 1030 C CA . TYR A 1 126 ? -6.618 -8.193 10.029 1.00 97.12 126 TYR A CA 1
ATOM 1031 C C . TYR A 1 126 ? -6.697 -9.725 10.029 1.00 97.12 126 TYR A C 1
ATOM 1033 O O . TYR A 1 126 ? -6.181 -10.368 10.937 1.00 97.12 126 TYR A O 1
ATOM 1041 N N . ILE A 1 127 ? -7.305 -10.306 8.992 1.00 96.00 127 ILE A N 1
ATOM 1042 C CA . ILE A 1 127 ? -7.437 -11.764 8.837 1.00 96.00 127 ILE A CA 1
ATOM 1043 C C . ILE A 1 127 ? -6.265 -12.417 8.083 1.00 96.00 127 ILE A C 1
ATOM 1045 O O . ILE A 1 127 ? -6.390 -13.557 7.640 1.00 96.00 127 ILE A O 1
ATOM 1049 N N . GLU A 1 128 ? -5.159 -11.690 7.892 1.00 95.50 128 GLU A N 1
ATOM 1050 C CA . GLU A 1 128 ? -3.910 -12.175 7.282 1.00 95.50 128 GLU A CA 1
ATOM 1051 C C . GLU A 1 128 ? -4.040 -12.688 5.833 1.00 95.50 128 GLU A C 1
ATOM 1053 O O . GLU A 1 128 ? -3.228 -13.480 5.359 1.00 95.50 128 GLU A O 1
ATOM 1058 N N . GLN A 1 129 ? -5.048 -12.220 5.092 1.00 96.31 129 GLN A N 1
ATOM 1059 C CA . GLN A 1 129 ? -5.228 -12.551 3.673 1.00 96.31 129 GLN A CA 1
ATOM 1060 C C . GLN A 1 129 ? -4.469 -11.611 2.736 1.00 96.31 129 GLN A C 1
ATOM 1062 O O . GLN A 1 129 ? -4.065 -12.024 1.651 1.00 96.31 129 GLN A O 1
ATOM 1067 N N . TYR A 1 130 ? -4.272 -10.352 3.130 1.00 97.56 130 TYR A N 1
ATOM 1068 C CA . TYR A 1 130 ? -3.391 -9.440 2.404 1.00 97.56 130 TYR A CA 1
ATOM 1069 C C . TYR A 1 130 ? -1.986 -9.502 3.019 1.00 97.56 130 TYR A C 1
ATOM 1071 O O . TYR A 1 130 ? -1.839 -9.129 4.185 1.00 97.56 130 TYR A O 1
ATOM 1079 N N . PRO A 1 131 ? -0.947 -9.937 2.272 1.00 97.12 131 PRO A N 1
ATOM 1080 C CA . PRO A 1 131 ? 0.427 -9.997 2.766 1.00 97.12 131 PRO A CA 1
ATOM 1081 C C . PRO A 1 131 ? 1.023 -8.585 2.870 1.00 97.12 131 PRO A C 1
ATOM 1083 O O . PRO A 1 131 ? 1.736 -8.103 1.985 1.00 97.12 131 PRO A O 1
ATOM 1086 N N . ILE A 1 132 ? 0.688 -7.896 3.959 1.00 98.38 132 ILE A N 1
ATOM 1087 C CA . ILE A 1 132 ? 1.177 -6.557 4.278 1.00 98.38 132 ILE A CA 1
ATOM 1088 C C . ILE A 1 132 ? 2.272 -6.664 5.338 1.00 98.38 132 ILE A C 1
ATOM 1090 O O . ILE A 1 132 ? 2.045 -7.162 6.436 1.00 98.38 132 ILE A O 1
ATOM 1094 N N . GLU A 1 133 ? 3.455 -6.161 5.007 1.00 98.06 133 GLU A N 1
ATOM 1095 C CA . GLU A 1 133 ? 4.585 -6.024 5.917 1.00 98.06 133 GLU A CA 1
ATOM 1096 C C . GLU A 1 133 ? 4.450 -4.726 6.725 1.00 98.06 133 GLU A C 1
ATOM 1098 O O . GLU A 1 133 ? 4.227 -3.650 6.162 1.00 98.06 133 GLU A O 1
ATOM 1103 N N . ILE A 1 134 ? 4.595 -4.806 8.046 1.00 98.31 134 ILE A N 1
ATOM 1104 C CA . ILE A 1 134 ? 4.495 -3.641 8.931 1.00 98.31 134 ILE A CA 1
ATOM 1105 C C . ILE A 1 134 ? 5.900 -3.104 9.187 1.00 98.31 134 ILE A C 1
ATOM 1107 O O . ILE A 1 134 ? 6.722 -3.788 9.795 1.00 98.31 134 ILE A O 1
ATOM 1111 N N . LEU A 1 135 ? 6.172 -1.871 8.758 1.00 97.56 135 LEU A N 1
ATOM 1112 C CA . LEU A 1 135 ? 7.479 -1.227 8.923 1.00 97.56 135 LEU A CA 1
ATOM 1113 C C . LEU A 1 135 ? 7.373 -0.016 9.847 1.00 97.56 135 LEU A C 1
ATOM 1115 O O . LEU A 1 135 ? 6.482 0.809 9.690 1.00 97.56 135 LEU A O 1
ATOM 1119 N N . CYS A 1 136 ? 8.315 0.157 10.774 1.00 95.25 136 CYS A N 1
ATOM 1120 C CA . CYS A 1 136 ? 8.361 1.338 11.649 1.00 95.25 136 CYS A CA 1
ATOM 1121 C C . CYS A 1 136 ? 9.085 2.549 11.030 1.00 95.25 136 CYS A C 1
ATOM 1123 O O . CYS A 1 136 ? 9.397 3.516 11.723 1.00 95.25 136 CYS A O 1
ATOM 1125 N N . TYR A 1 137 ? 9.360 2.507 9.726 1.00 94.00 137 TYR A N 1
ATOM 1126 C CA . TYR A 1 137 ? 10.007 3.563 8.952 1.00 94.00 137 TYR A CA 1
ATOM 1127 C C . TYR A 1 137 ? 9.475 3.569 7.513 1.00 94.00 137 TYR A C 1
ATOM 1129 O O . TYR A 1 137 ? 8.941 2.568 7.045 1.00 94.00 137 TYR A O 1
ATOM 1137 N N . GLU A 1 138 ? 9.639 4.691 6.806 1.00 93.19 138 GLU A N 1
ATOM 1138 C CA . GLU A 1 138 ? 9.319 4.781 5.376 1.00 93.19 138 GLU A CA 1
ATOM 1139 C C . GLU A 1 138 ? 10.420 4.077 4.559 1.00 93.19 138 GLU A C 1
ATOM 1141 O O . GLU A 1 138 ? 11.571 4.539 4.583 1.00 93.19 138 GLU A O 1
ATOM 1146 N N . PRO A 1 139 ? 10.121 2.962 3.863 1.00 95.69 139 PRO A N 1
ATOM 1147 C CA . PRO A 1 139 ? 11.126 2.241 3.094 1.00 95.69 139 PRO A CA 1
ATOM 1148 C C . PRO A 1 139 ? 11.612 3.082 1.916 1.00 95.69 139 PRO A C 1
ATOM 1150 O O . PRO A 1 139 ? 10.864 3.851 1.306 1.00 95.69 139 PRO A O 1
ATOM 1153 N N . LYS A 1 140 ? 12.879 2.904 1.535 1.00 96.00 140 LYS A N 1
ATOM 1154 C CA . LYS A 1 140 ? 13.394 3.545 0.314 1.00 96.00 140 LYS A CA 1
ATOM 1155 C C . LYS A 1 140 ? 12.700 2.950 -0.922 1.00 96.00 140 LYS A C 1
ATOM 1157 O O . LYS A 1 140 ? 12.356 1.770 -0.904 1.00 96.00 140 LYS A O 1
ATOM 1162 N N . PRO A 1 141 ? 12.591 3.681 -2.049 1.00 96.50 141 PRO A N 1
ATOM 1163 C CA . PRO A 1 141 ? 11.917 3.172 -3.248 1.00 96.50 141 PRO A CA 1
ATOM 1164 C C . PRO A 1 141 ? 12.410 1.799 -3.731 1.00 96.50 141 PRO A C 1
ATOM 1166 O O . PRO A 1 141 ? 11.601 0.950 -4.081 1.00 96.50 141 PRO A O 1
ATOM 1169 N N . LEU A 1 142 ? 13.725 1.546 -3.695 1.00 96.56 142 LEU A N 1
ATOM 1170 C CA . LEU A 1 142 ? 14.298 0.253 -4.090 1.00 96.56 142 LEU A CA 1
ATOM 1171 C C . LEU A 1 142 ? 13.971 -0.882 -3.105 1.00 96.56 142 LEU A C 1
ATOM 1173 O O . LEU A 1 142 ? 13.839 -2.032 -3.506 1.00 96.56 142 LEU A O 1
ATOM 1177 N N . GLU A 1 143 ? 13.861 -0.573 -1.817 1.00 97.50 143 GLU A N 1
ATOM 1178 C CA . GLU A 1 143 ? 13.464 -1.543 -0.794 1.00 97.50 143 GLU A CA 1
ATOM 1179 C C . GLU A 1 143 ? 11.991 -1.922 -0.961 1.00 97.50 143 GLU A C 1
ATOM 1181 O O . GLU A 1 143 ? 11.655 -3.104 -1.001 1.00 97.50 143 GLU A O 1
ATOM 1186 N N . LEU A 1 144 ? 11.129 -0.923 -1.165 1.00 97.06 144 LEU A N 1
ATOM 1187 C CA . LEU A 1 144 ? 9.715 -1.149 -1.433 1.00 97.06 144 LEU A CA 1
ATOM 1188 C C . LEU A 1 144 ? 9.496 -1.901 -2.753 1.00 97.06 144 LEU A C 1
ATOM 1190 O O . LEU A 1 144 ? 8.663 -2.802 -2.802 1.00 97.06 144 LEU A O 1
ATOM 1194 N N . LEU A 1 145 ? 10.282 -1.605 -3.795 1.00 97.50 145 LEU A N 1
ATOM 1195 C CA . LEU A 1 145 ? 10.245 -2.347 -5.056 1.00 97.50 145 LEU A CA 1
ATOM 1196 C C . LEU A 1 145 ? 10.475 -3.849 -4.833 1.00 97.50 145 LEU A C 1
ATOM 1198 O O . LEU A 1 145 ? 9.746 -4.659 -5.396 1.00 97.50 145 LEU A O 1
ATOM 1202 N N . LYS A 1 146 ? 11.446 -4.222 -3.991 1.00 97.31 146 LYS A N 1
ATOM 1203 C CA . LYS A 1 146 ? 11.735 -5.629 -3.669 1.00 97.31 146 LYS A CA 1
ATOM 1204 C C . LYS A 1 146 ? 10.571 -6.299 -2.943 1.00 97.31 146 LYS A C 1
ATOM 1206 O O . LYS A 1 146 ? 10.122 -7.352 -3.375 1.00 97.31 146 LYS A O 1
ATOM 1211 N N . LEU A 1 147 ? 10.013 -5.644 -1.923 1.00 97.38 147 LEU A N 1
ATOM 1212 C CA . LEU A 1 147 ? 8.828 -6.153 -1.220 1.00 97.38 147 LEU A CA 1
ATOM 1213 C C . LEU A 1 147 ? 7.640 -6.351 -2.176 1.00 97.38 147 LEU A C 1
ATOM 1215 O O . LEU A 1 147 ? 6.933 -7.350 -2.093 1.00 97.38 147 LEU A O 1
ATOM 1219 N N . GLN A 1 148 ? 7.442 -5.426 -3.117 1.00 96.88 148 GLN A N 1
ATOM 1220 C CA . GLN A 1 148 ? 6.385 -5.530 -4.123 1.00 96.88 148 GLN A CA 1
ATOM 1221 C C . GLN A 1 148 ? 6.613 -6.676 -5.113 1.00 96.88 148 GLN A C 1
ATOM 1223 O O . GLN A 1 148 ? 5.643 -7.303 -5.535 1.00 96.88 148 GLN A O 1
ATOM 1228 N N . ILE A 1 149 ? 7.865 -6.959 -5.484 1.00 96.38 149 ILE A N 1
ATOM 1229 C CA . ILE A 1 149 ? 8.221 -8.121 -6.313 1.00 96.38 149 ILE A CA 1
ATOM 1230 C C . ILE A 1 149 ? 7.878 -9.425 -5.589 1.00 96.38 149 ILE A C 1
ATOM 1232 O O . ILE A 1 149 ? 7.334 -10.332 -6.215 1.00 96.38 149 ILE A O 1
ATOM 1236 N N . ASP A 1 150 ? 8.084 -9.473 -4.271 1.00 96.25 150 ASP A N 1
ATOM 1237 C CA . ASP A 1 150 ? 7.699 -10.599 -3.410 1.00 96.25 150 ASP A CA 1
ATOM 1238 C C . ASP A 1 150 ? 6.175 -10.696 -3.185 1.00 96.25 150 ASP A C 1
ATOM 1240 O O . ASP A 1 150 ? 5.698 -11.484 -2.368 1.00 96.25 150 ASP A O 1
ATOM 1244 N N . GLY A 1 151 ? 5.385 -9.875 -3.885 1.00 96.19 151 GLY A N 1
ATOM 1245 C CA . GLY A 1 151 ? 3.932 -9.850 -3.776 1.00 96.19 151 GLY A CA 1
ATOM 1246 C C . GLY A 1 151 ? 3.423 -9.226 -2.479 1.00 96.19 151 GLY A C 1
ATOM 1247 O O . GLY A 1 151 ? 2.253 -9.410 -2.151 1.00 96.19 151 GLY A O 1
ATOM 1248 N N . LYS A 1 152 ? 4.261 -8.483 -1.749 1.00 97.38 152 LYS A N 1
ATOM 1249 C CA . LYS A 1 152 ? 3.886 -7.807 -0.505 1.00 97.38 152 LYS A CA 1
ATOM 1250 C C . LYS A 1 152 ? 3.537 -6.340 -0.732 1.00 97.38 152 LYS A C 1
ATOM 1252 O O . LYS A 1 152 ? 3.979 -5.694 -1.682 1.00 97.38 152 LYS A O 1
ATOM 1257 N N . ARG A 1 153 ? 2.781 -5.777 0.206 1.00 97.56 153 ARG A N 1
ATOM 1258 C CA . ARG A 1 153 ? 2.645 -4.322 0.386 1.00 97.56 153 ARG A CA 1
ATOM 1259 C C . ARG A 1 153 ? 3.157 -3.930 1.763 1.00 97.56 153 ARG A C 1
ATOM 1261 O O . ARG A 1 153 ? 3.429 -4.796 2.582 1.00 97.56 153 ARG A O 1
ATOM 1268 N N . VAL A 1 154 ? 3.310 -2.635 2.000 1.00 97.75 154 VAL A N 1
ATOM 1269 C CA . VAL A 1 154 ? 3.785 -2.104 3.279 1.00 97.75 154 VAL A CA 1
ATOM 1270 C C . VAL A 1 154 ? 2.673 -1.322 3.955 1.00 97.75 154 VAL A C 1
ATOM 1272 O O . VAL A 1 154 ? 1.893 -0.657 3.276 1.00 97.75 154 VAL A O 1
ATOM 1275 N N . LEU A 1 155 ? 2.635 -1.400 5.282 1.00 97.94 155 LEU A N 1
ATOM 1276 C CA . LEU A 1 155 ? 1.957 -0.446 6.144 1.00 97.94 155 LEU A CA 1
ATOM 1277 C C . LEU A 1 155 ? 2.989 0.157 7.098 1.00 97.94 155 LEU A C 1
ATOM 1279 O O . LEU A 1 155 ? 3.570 -0.535 7.936 1.00 97.94 155 LEU A O 1
ATOM 1283 N N . THR A 1 156 ? 3.225 1.458 6.961 1.00 95.69 156 THR A N 1
ATOM 1284 C CA . THR A 1 156 ? 4.234 2.170 7.746 1.00 95.69 156 THR A CA 1
ATOM 1285 C C . THR A 1 156 ? 3.652 2.625 9.078 1.00 95.69 156 THR A C 1
ATOM 1287 O O . THR A 1 156 ? 2.853 3.558 9.136 1.00 95.69 156 THR A O 1
ATOM 1290 N N . PHE A 1 157 ? 4.060 1.988 10.168 1.00 96.00 157 PHE A N 1
ATOM 1291 C CA . PHE A 1 157 ? 3.516 2.196 11.501 1.00 96.00 157 PHE A CA 1
ATOM 1292 C C . PHE A 1 157 ? 4.623 2.332 12.554 1.00 96.00 157 PHE A C 1
ATOM 1294 O O . PHE A 1 157 ? 5.272 1.356 12.927 1.00 96.00 157 PHE A O 1
ATOM 1301 N N . ASP A 1 158 ? 4.812 3.553 13.065 1.00 93.50 158 ASP A N 1
ATOM 1302 C CA . ASP A 1 158 ? 5.626 3.814 14.259 1.00 93.50 158 ASP A CA 1
ATOM 1303 C C . ASP A 1 158 ? 4.705 3.861 15.496 1.00 93.50 158 ASP A C 1
ATOM 1305 O O . ASP A 1 158 ? 3.887 4.784 15.587 1.00 93.50 158 ASP A O 1
ATOM 1309 N N . PRO A 1 159 ? 4.809 2.908 16.447 1.00 88.81 159 PRO A N 1
ATOM 1310 C CA . PRO A 1 159 ? 3.986 2.897 17.659 1.00 88.81 159 PRO A CA 1
ATOM 1311 C C . PRO A 1 159 ? 4.302 4.048 18.627 1.00 88.81 159 PRO A C 1
ATOM 1313 O O . PRO A 1 159 ? 3.553 4.269 19.579 1.00 88.81 159 PRO A O 1
ATOM 1316 N N . ASP A 1 160 ? 5.401 4.780 18.427 1.00 94.81 160 ASP A N 1
ATOM 1317 C CA . ASP A 1 160 ? 5.779 5.907 19.273 1.00 94.81 160 ASP A CA 1
ATOM 1318 C C . ASP A 1 160 ? 4.961 7.164 18.940 1.00 94.81 160 ASP A C 1
ATOM 1320 O O . ASP A 1 160 ? 5.395 8.079 18.227 1.00 94.81 160 ASP A O 1
ATOM 1324 N N . PHE A 1 161 ? 3.756 7.226 19.509 1.00 95.62 161 PHE A N 1
ATOM 1325 C CA . PHE A 1 161 ? 2.832 8.339 19.301 1.00 95.62 161 PHE A CA 1
ATOM 1326 C C . PHE A 1 161 ? 3.362 9.693 19.792 1.00 95.62 161 PHE A C 1
ATOM 1328 O O . PHE A 1 161 ? 2.838 10.734 19.391 1.00 95.62 161 PHE A O 1
ATOM 1335 N N . THR A 1 162 ? 4.426 9.720 20.604 1.00 95.69 162 THR A N 1
ATOM 1336 C CA . THR A 1 162 ? 5.050 10.977 21.047 1.00 95.69 162 THR A CA 1
ATOM 1337 C C . THR A 1 162 ? 5.716 11.728 19.891 1.00 95.69 162 THR A C 1
ATOM 1339 O O . THR A 1 162 ? 5.820 12.955 19.923 1.00 95.69 162 THR A O 1
ATOM 1342 N N . LYS A 1 163 ? 6.101 11.016 18.822 1.00 95.50 163 LYS A N 1
ATOM 1343 C CA . LYS A 1 163 ? 6.693 11.597 17.608 1.00 95.50 163 LYS A CA 1
ATOM 1344 C C . LYS A 1 163 ? 5.654 12.089 16.605 1.00 95.50 163 LYS A C 1
ATOM 1346 O O . LYS A 1 163 ? 5.962 12.959 15.790 1.00 95.50 163 LYS A O 1
ATOM 1351 N N . TRP A 1 164 ? 4.426 11.569 16.648 1.00 95.00 164 TRP A N 1
ATOM 1352 C CA . TRP A 1 164 ? 3.380 11.840 15.653 1.00 95.00 164 TRP A CA 1
ATOM 1353 C C . TRP A 1 164 ? 3.045 13.322 15.425 1.00 95.00 164 TRP A C 1
ATOM 1355 O O . TRP A 1 164 ? 2.830 13.684 14.267 1.00 95.00 164 TRP A O 1
ATOM 1365 N N . PRO A 1 165 ? 3.065 14.221 16.435 1.00 94.38 165 PRO A N 1
ATOM 1366 C CA . PRO A 1 165 ? 2.865 15.654 16.202 1.00 94.38 165 PRO A CA 1
ATOM 1367 C C . PRO A 1 165 ? 3.878 16.278 15.226 1.00 94.38 165 PRO A C 1
ATOM 1369 O O . PRO A 1 165 ? 3.597 17.307 14.604 1.00 94.38 165 PRO A O 1
ATOM 1372 N N . HIS A 1 166 ? 5.060 15.669 15.099 1.00 92.12 166 HIS A N 1
ATOM 1373 C CA . HIS A 1 166 ? 6.174 16.149 14.282 1.00 92.12 166 HIS A CA 1
ATOM 1374 C C . HIS A 1 166 ? 6.461 15.258 13.069 1.00 92.12 166 HIS A C 1
ATOM 1376 O O . HIS A 1 166 ? 7.137 15.697 12.137 1.00 92.12 166 HIS A O 1
ATOM 1382 N N . LEU A 1 167 ? 5.934 14.034 13.064 1.00 89.00 167 LEU A N 1
ATOM 1383 C CA . LEU A 1 167 ? 6.139 13.059 12.006 1.00 89.00 167 LEU A CA 1
ATOM 1384 C C . LEU A 1 167 ? 5.334 13.435 10.760 1.00 89.00 167 LEU A C 1
ATOM 1386 O O . LEU A 1 167 ? 4.134 13.714 10.825 1.00 89.00 167 LEU A O 1
ATOM 1390 N N . LYS A 1 168 ? 6.011 13.449 9.612 1.00 83.56 168 LYS A N 1
ATOM 1391 C CA . LYS A 1 168 ? 5.389 13.675 8.309 1.00 83.56 168 LYS A CA 1
ATOM 1392 C C . LYS A 1 168 ? 5.969 12.722 7.285 1.00 83.56 168 LYS A C 1
ATOM 1394 O O . LYS A 1 168 ? 7.182 12.688 7.101 1.00 83.56 168 LYS A O 1
ATOM 1399 N N . TYR A 1 169 ? 5.082 12.052 6.568 1.00 82.06 169 TYR A N 1
ATOM 1400 C CA . TYR A 1 169 ? 5.417 11.227 5.416 1.00 82.06 169 TYR A CA 1
ATOM 1401 C C . TYR A 1 169 ? 5.091 12.030 4.153 1.00 82.06 169 TYR A C 1
ATOM 1403 O O . TYR A 1 169 ? 3.947 12.109 3.687 1.00 82.06 169 TYR A O 1
ATOM 1411 N N . GLY A 1 170 ? 6.077 12.798 3.685 1.00 83.56 170 GLY A N 1
ATOM 1412 C CA . GLY A 1 170 ? 5.870 13.859 2.699 1.00 83.56 170 GLY A CA 1
ATOM 1413 C C . GLY A 1 170 ? 4.906 14.941 3.207 1.00 83.56 170 GLY A C 1
ATOM 1414 O O . GLY A 1 170 ? 5.245 15.746 4.074 1.00 83.56 170 GLY A O 1
ATOM 1415 N N . GLN A 1 171 ? 3.693 14.988 2.649 1.00 84.25 171 GLN A N 1
ATOM 1416 C CA . GLN A 1 171 ? 2.636 15.929 3.061 1.00 84.25 171 GLN A CA 1
ATOM 1417 C C . GLN A 1 171 ? 1.600 15.310 4.013 1.00 84.25 171 GLN A C 1
ATOM 1419 O O . GLN A 1 171 ? 0.630 15.986 4.370 1.00 84.25 171 GLN A O 1
ATOM 1424 N N . ARG A 1 172 ? 1.779 14.037 4.388 1.00 90.06 172 ARG A N 1
ATOM 1425 C CA . ARG A 1 172 ? 0.806 13.251 5.147 1.00 90.06 172 ARG A CA 1
ATOM 1426 C C . ARG A 1 172 ? 1.159 13.160 6.626 1.00 90.06 172 ARG A C 1
ATOM 1428 O O . ARG A 1 172 ? 2.333 13.105 6.983 1.00 90.06 172 ARG A O 1
ATOM 1435 N N . ASP A 1 173 ? 0.132 13.190 7.469 1.00 93.62 173 ASP A N 1
ATOM 1436 C CA . ASP A 1 173 ? 0.241 12.854 8.889 1.00 93.62 173 ASP A CA 1
ATOM 1437 C C . ASP A 1 173 ? 0.117 11.327 9.080 1.00 93.62 173 ASP A C 1
ATOM 1439 O O . ASP A 1 173 ? -0.299 10.646 8.141 1.00 93.62 173 ASP A O 1
ATOM 1443 N N . PRO A 1 174 ? 0.465 10.766 10.254 1.00 94.94 174 PRO A N 1
ATOM 1444 C CA . PRO A 1 174 ? 0.459 9.315 10.462 1.00 94.94 174 PRO A CA 1
ATOM 1445 C C . PRO A 1 174 ? -0.842 8.617 10.045 1.00 94.94 174 PRO A C 1
ATOM 1447 O O . PRO A 1 174 ? -0.807 7.701 9.226 1.00 94.94 174 PRO A O 1
ATOM 1450 N N . LEU A 1 175 ? -2.007 9.098 10.502 1.00 95.62 175 LEU A N 1
ATOM 1451 C CA . LEU A 1 175 ? -3.291 8.478 10.160 1.00 95.62 175 LEU A CA 1
ATOM 1452 C C . LEU A 1 175 ? -3.581 8.527 8.654 1.00 95.62 175 LEU A C 1
ATOM 1454 O O . LEU A 1 175 ? -4.066 7.549 8.080 1.00 95.62 175 LEU A O 1
ATOM 1458 N N . SER A 1 176 ? -3.319 9.661 7.997 1.00 94.38 176 SER A N 1
ATOM 1459 C CA . SER A 1 176 ? -3.555 9.765 6.554 1.00 94.38 176 SER A CA 1
ATOM 1460 C C . SER A 1 176 ? -2.582 8.909 5.739 1.00 94.38 176 SER A C 1
ATOM 1462 O O . SER A 1 176 ? -2.952 8.481 4.643 1.00 94.38 176 SER A O 1
ATOM 1464 N N . PHE A 1 177 ? -1.391 8.621 6.274 1.00 94.88 177 PHE A N 1
ATOM 1465 C CA . PHE A 1 177 ? -0.416 7.708 5.683 1.00 94.88 177 PHE A CA 1
ATOM 1466 C C . PHE A 1 177 ? -0.821 6.235 5.840 1.00 94.88 177 PHE A C 1
ATOM 1468 O O . PHE A 1 177 ? -0.804 5.502 4.863 1.00 94.88 177 PHE A O 1
ATOM 1475 N N . TRP A 1 178 ? -1.340 5.802 6.992 1.00 96.81 178 TRP A N 1
ATOM 1476 C CA . TRP A 1 178 ? -1.853 4.426 7.123 1.00 96.81 178 TRP A CA 1
ATOM 1477 C C . TRP A 1 178 ? -3.018 4.151 6.172 1.00 96.81 178 TRP A C 1
ATOM 1479 O O . TRP A 1 178 ? -3.092 3.107 5.532 1.00 96.81 178 TRP A O 1
ATOM 1489 N N . ILE A 1 179 ? -3.930 5.117 6.034 1.00 96.38 179 ILE A N 1
ATOM 1490 C CA . ILE A 1 179 ? -5.051 5.013 5.092 1.00 96.38 179 ILE A CA 1
ATOM 1491 C C . ILE A 1 179 ? -4.540 4.998 3.646 1.00 96.38 179 ILE A C 1
ATOM 1493 O O . ILE A 1 179 ? -5.122 4.316 2.807 1.00 96.38 179 ILE A O 1
ATOM 1497 N N . HIS A 1 180 ? -3.474 5.746 3.349 1.00 94.94 180 HIS A N 1
ATOM 1498 C CA . HIS A 1 180 ? -2.795 5.727 2.052 1.00 94.94 180 HIS A CA 1
ATOM 1499 C C . HIS A 1 180 ? -2.285 4.316 1.738 1.00 94.94 180 HIS A C 1
ATOM 1501 O O . HIS A 1 180 ? -2.711 3.739 0.738 1.00 94.94 180 HIS A O 1
ATOM 1507 N N . ASP A 1 181 ? -1.481 3.739 2.628 1.00 96.50 181 ASP A N 1
ATOM 1508 C CA . ASP A 1 181 ? -0.919 2.392 2.492 1.00 96.50 181 ASP A CA 1
ATOM 1509 C C . ASP A 1 181 ? -2.012 1.324 2.313 1.00 96.50 181 ASP A C 1
ATOM 1511 O O . ASP A 1 181 ? -1.937 0.496 1.402 1.00 96.50 181 ASP A O 1
ATOM 1515 N N . LEU A 1 182 ? -3.093 1.397 3.098 1.00 97.81 182 LEU A N 1
ATOM 1516 C CA . LEU A 1 182 ? -4.243 0.493 2.978 1.00 97.81 182 LEU A CA 1
ATOM 1517 C C . LEU A 1 182 ? -4.966 0.625 1.627 1.00 97.81 182 LEU A C 1
ATOM 1519 O O . LEU A 1 182 ? -5.372 -0.378 1.044 1.00 97.81 182 LEU A O 1
ATOM 1523 N N . ILE A 1 183 ? -5.117 1.839 1.085 1.00 96.31 183 ILE A N 1
ATOM 1524 C CA . ILE A 1 183 ? -5.688 2.030 -0.261 1.00 96.31 183 ILE A CA 1
ATOM 1525 C C . ILE A 1 183 ? -4.791 1.376 -1.316 1.00 96.31 183 ILE A C 1
ATOM 1527 O O . ILE A 1 183 ? -5.301 0.736 -2.238 1.00 96.31 183 ILE A O 1
ATOM 1531 N N . HIS A 1 184 ? -3.467 1.505 -1.185 1.00 95.75 184 HIS A N 1
ATOM 1532 C CA . HIS A 1 184 ? -2.544 0.818 -2.086 1.00 95.75 184 HIS A CA 1
ATOM 1533 C C . HIS A 1 184 ? -2.656 -0.695 -1.965 1.00 95.75 184 HIS A C 1
ATOM 1535 O O . HIS A 1 184 ? -2.700 -1.369 -2.992 1.00 95.75 184 HIS A O 1
ATOM 1541 N N . ALA A 1 185 ? -2.750 -1.225 -0.746 1.00 97.31 185 ALA A N 1
ATOM 1542 C CA . ALA A 1 185 ? -2.959 -2.648 -0.533 1.00 97.31 185 ALA A CA 1
ATOM 1543 C C . ALA A 1 185 ? -4.220 -3.148 -1.248 1.00 97.31 185 ALA A C 1
ATOM 1545 O O . ALA A 1 185 ? -4.128 -4.078 -2.045 1.00 97.31 185 ALA A O 1
ATOM 1546 N N . GLU A 1 186 ? -5.363 -2.479 -1.080 1.00 97.19 186 GLU A N 1
ATOM 1547 C CA . GLU A 1 186 ? -6.590 -2.874 -1.779 1.00 97.19 186 GLU A CA 1
ATOM 1548 C C . GLU A 1 186 ? -6.431 -2.843 -3.301 1.00 97.19 186 GLU A C 1
ATOM 1550 O O . GLU A 1 186 ? -6.771 -3.809 -3.978 1.00 97.19 186 GLU A O 1
ATOM 1555 N N . HIS A 1 187 ? -5.894 -1.761 -3.868 1.00 95.50 187 HIS A N 1
ATOM 1556 C CA . HIS A 1 187 ? -5.707 -1.668 -5.320 1.00 95.50 187 HIS A CA 1
ATOM 1557 C C . HIS A 1 187 ? -4.718 -2.705 -5.872 1.00 95.50 187 HIS A C 1
ATOM 1559 O O . HIS A 1 187 ? -4.766 -3.023 -7.061 1.00 95.50 187 HIS A O 1
ATOM 1565 N N . PHE A 1 188 ? -3.803 -3.197 -5.037 1.00 96.06 188 PHE A N 1
ATOM 1566 C CA . PHE A 1 188 ? -2.835 -4.214 -5.421 1.00 96.06 188 PHE A CA 1
ATOM 1567 C C . PHE A 1 188 ? -3.424 -5.626 -5.336 1.00 96.06 188 PHE A C 1
ATOM 1569 O O . PHE A 1 188 ? -3.240 -6.393 -6.271 1.00 96.06 188 PHE A O 1
ATOM 1576 N N . PHE A 1 189 ? -4.156 -5.958 -4.268 1.00 96.56 189 PHE A N 1
ATOM 1577 C CA . PHE A 1 189 ? -4.621 -7.326 -4.000 1.00 96.56 189 PHE A CA 1
ATOM 1578 C C . PHE A 1 189 ? -6.030 -7.650 -4.521 1.00 96.56 189 PHE A C 1
ATOM 1580 O O . PHE A 1 189 ? -6.339 -8.819 -4.739 1.00 96.56 189 PHE A O 1
ATOM 1587 N N . SER A 1 190 ? -6.891 -6.649 -4.741 1.00 95.06 190 SER A N 1
ATOM 1588 C CA . SER A 1 190 ? -8.298 -6.882 -5.130 1.00 95.06 190 SER A CA 1
ATOM 1589 C C . SER A 1 190 ? -8.486 -7.477 -6.533 1.00 95.06 190 SER A C 1
ATOM 1591 O O . SER A 1 190 ? -9.538 -8.049 -6.817 1.00 95.06 190 SER A O 1
ATOM 1593 N N . ASP A 1 191 ? -7.481 -7.365 -7.404 1.00 94.88 191 ASP A N 1
ATOM 1594 C CA . ASP A 1 191 ? -7.473 -7.945 -8.748 1.00 94.88 191 ASP A CA 1
ATOM 1595 C C . ASP A 1 191 ? -6.185 -8.766 -8.947 1.00 94.88 191 ASP A C 1
ATOM 1597 O O . ASP A 1 191 ? -5.134 -8.188 -9.243 1.00 94.88 191 ASP A O 1
ATOM 1601 N N . PRO A 1 192 ? -6.248 -10.107 -8.817 1.00 93.56 192 PRO A N 1
ATOM 1602 C CA . PRO A 1 192 ? -5.083 -10.983 -8.958 1.00 93.56 192 PRO A CA 1
ATOM 1603 C C . PRO A 1 192 ? -4.389 -10.888 -10.323 1.00 93.56 192 PRO A C 1
ATOM 1605 O O . PRO A 1 192 ? -3.172 -11.048 -10.414 1.00 93.56 192 PRO A O 1
ATOM 1608 N N . GLN A 1 193 ? -5.135 -10.612 -11.400 1.00 91.94 193 GLN A N 1
ATOM 1609 C CA . GLN A 1 193 ? -4.545 -10.467 -12.730 1.00 91.94 193 GLN A CA 1
ATOM 1610 C C . GLN A 1 193 ? -3.750 -9.162 -12.815 1.00 91.94 193 GLN A C 1
ATOM 1612 O O . GLN A 1 193 ? -2.624 -9.142 -13.312 1.00 91.94 193 GLN A O 1
ATOM 1617 N N . ASN A 1 194 ? -4.317 -8.072 -12.299 1.00 92.94 194 ASN A N 1
ATOM 1618 C CA . ASN A 1 194 ? -3.634 -6.787 -12.221 1.00 92.94 194 ASN A CA 1
ATOM 1619 C C . ASN A 1 194 ? -2.440 -6.825 -11.248 1.00 92.94 194 ASN A C 1
ATOM 1621 O O . ASN A 1 194 ? -1.423 -6.179 -11.503 1.00 92.94 194 ASN A O 1
ATOM 1625 N N . GLN A 1 195 ? -2.538 -7.591 -10.159 1.00 95.19 195 GLN A N 1
ATOM 1626 C CA . GLN A 1 195 ? -1.445 -7.851 -9.221 1.00 95.19 195 GLN A CA 1
ATOM 1627 C C . GLN A 1 195 ? -0.263 -8.520 -9.928 1.00 95.19 195 GLN A C 1
ATOM 1629 O O . GLN A 1 195 ? 0.854 -8.004 -9.878 1.00 95.19 195 GLN A O 1
ATOM 1634 N N . ALA A 1 196 ? -0.511 -9.629 -10.634 1.00 95.44 196 ALA A N 1
ATOM 1635 C CA . ALA A 1 196 ? 0.524 -10.375 -11.347 1.00 95.44 196 ALA A CA 1
ATOM 1636 C C . ALA A 1 196 ? 1.265 -9.488 -12.357 1.00 95.44 196 ALA A C 1
ATOM 1638 O O . ALA A 1 196 ? 2.495 -9.460 -12.385 1.00 95.44 196 ALA A O 1
ATOM 1639 N N . GLY A 1 197 ? 0.530 -8.690 -13.133 1.00 96.00 197 GLY A N 1
ATOM 1640 C CA . GLY A 1 197 ? 1.141 -7.779 -14.093 1.00 96.00 197 GLY A CA 1
ATOM 1641 C C . GLY A 1 197 ? 1.923 -6.631 -13.448 1.00 96.00 197 GLY A C 1
ATOM 1642 O O . GLY A 1 197 ? 2.935 -6.203 -14.003 1.00 96.00 197 GLY A O 1
ATOM 1643 N N . GLN A 1 198 ? 1.495 -6.132 -12.282 1.00 96.56 198 GLN A N 1
ATOM 1644 C CA . GLN A 1 198 ? 2.269 -5.148 -11.516 1.00 96.56 198 GLN A CA 1
ATOM 1645 C C . GLN A 1 198 ? 3.579 -5.759 -11.011 1.00 96.56 198 GLN A C 1
ATOM 1647 O O . GLN A 1 198 ? 4.627 -5.145 -11.181 1.00 96.56 198 GLN A O 1
ATOM 1652 N N . ILE A 1 199 ? 3.546 -6.988 -10.486 1.00 96.81 199 ILE A N 1
ATOM 1653 C CA . ILE A 1 199 ? 4.750 -7.729 -10.080 1.00 96.81 199 ILE A CA 1
ATOM 1654 C C . ILE A 1 199 ? 5.703 -7.907 -11.269 1.00 96.81 199 ILE A C 1
ATOM 1656 O O . ILE A 1 199 ? 6.884 -7.580 -11.155 1.00 96.81 199 ILE A O 1
ATOM 1660 N N . GLY A 1 200 ? 5.203 -8.345 -12.430 1.00 96.56 200 GLY A N 1
ATOM 1661 C CA . GLY A 1 200 ? 6.016 -8.464 -13.646 1.00 96.56 200 GLY A CA 1
ATOM 1662 C C . GLY A 1 200 ? 6.640 -7.134 -14.073 1.00 96.56 200 GLY A C 1
ATOM 1663 O O . GLY A 1 200 ? 7.809 -7.080 -14.457 1.00 96.56 200 GLY A O 1
ATOM 1664 N N . PHE A 1 201 ? 5.901 -6.029 -13.944 1.00 97.69 201 PHE A N 1
ATOM 1665 C CA . PHE A 1 201 ? 6.438 -4.695 -14.207 1.00 97.69 201 PHE A CA 1
ATOM 1666 C C . PHE A 1 201 ? 7.519 -4.288 -13.193 1.00 97.69 201 PHE A C 1
ATOM 1668 O O . PHE A 1 201 ? 8.548 -3.737 -13.582 1.00 97.69 201 PHE A O 1
ATOM 1675 N N . TYR A 1 202 ? 7.327 -4.571 -11.905 1.00 97.56 202 TYR A N 1
ATOM 1676 C CA . TYR A 1 202 ? 8.319 -4.272 -10.873 1.00 97.56 202 TYR A CA 1
ATOM 1677 C C . TYR A 1 202 ? 9.610 -5.076 -11.058 1.00 97.56 202 TYR A C 1
ATOM 1679 O O . TYR A 1 202 ? 10.693 -4.519 -10.887 1.00 97.56 202 TYR A O 1
ATOM 1687 N N . ARG A 1 203 ? 9.517 -6.336 -11.500 1.00 96.69 203 ARG A N 1
ATOM 1688 C CA . ARG A 1 203 ? 10.685 -7.141 -11.901 1.00 96.69 203 ARG A CA 1
ATOM 1689 C C . ARG A 1 203 ? 11.441 -6.503 -13.060 1.00 96.69 203 ARG A C 1
ATOM 1691 O O . ARG A 1 203 ? 12.652 -6.345 -12.973 1.00 96.69 203 ARG A O 1
ATOM 1698 N N . LEU A 1 204 ? 10.729 -6.029 -14.086 1.00 96.94 204 LEU A N 1
ATOM 1699 C CA . LEU A 1 204 ? 11.353 -5.278 -15.178 1.00 96.94 204 LEU A CA 1
ATOM 1700 C C . LEU A 1 204 ? 12.079 -4.022 -14.666 1.00 96.94 204 LEU A C 1
ATOM 1702 O O . LEU A 1 204 ? 13.205 -3.761 -15.077 1.00 96.94 204 LEU A O 1
ATOM 1706 N N . LEU A 1 205 ? 11.477 -3.245 -13.758 1.00 97.56 205 LEU A N 1
ATOM 1707 C CA . LEU A 1 205 ? 12.168 -2.093 -13.161 1.00 97.56 205 LEU A CA 1
ATOM 1708 C C . LEU A 1 205 ? 13.434 -2.507 -12.409 1.00 97.56 205 LEU A C 1
ATOM 1710 O O . LEU A 1 205 ? 14.452 -1.823 -12.511 1.00 97.56 205 LEU A O 1
ATOM 1714 N N . HIS A 1 206 ? 13.378 -3.615 -11.675 1.00 97.00 206 HIS A N 1
ATOM 1715 C CA . HIS A 1 206 ? 14.535 -4.149 -10.974 1.00 97.00 206 HIS A CA 1
ATOM 1716 C C . HIS A 1 206 ? 15.650 -4.543 -11.955 1.00 97.00 206 HIS A C 1
ATOM 1718 O O . HIS A 1 206 ? 16.780 -4.095 -11.773 1.00 97.00 206 HIS A O 1
ATOM 1724 N N . ASP A 1 207 ? 15.337 -5.253 -13.045 1.00 96.44 207 ASP A N 1
ATOM 1725 C CA . ASP A 1 207 ? 16.303 -5.606 -14.101 1.00 96.44 207 ASP A CA 1
ATOM 1726 C C . ASP A 1 207 ? 16.971 -4.368 -14.715 1.00 96.44 207 ASP A C 1
ATOM 1728 O O . ASP A 1 207 ? 18.188 -4.346 -14.922 1.00 96.44 207 ASP A O 1
ATOM 1732 N N . ILE A 1 208 ? 16.185 -3.319 -14.983 1.00 97.38 208 ILE A N 1
ATOM 1733 C CA . ILE A 1 208 ? 16.674 -2.044 -15.526 1.00 97.38 208 ILE A CA 1
ATOM 1734 C C . ILE A 1 208 ? 17.695 -1.399 -14.579 1.00 97.38 208 ILE A C 1
ATOM 1736 O O . ILE A 1 208 ? 18.732 -0.911 -15.035 1.00 97.38 208 ILE A O 1
ATOM 1740 N N . ILE A 1 209 ? 17.408 -1.396 -13.273 1.00 96.62 209 ILE A N 1
ATOM 1741 C CA . ILE A 1 209 ? 18.283 -0.820 -12.241 1.00 96.62 209 ILE A CA 1
ATOM 1742 C C . ILE A 1 209 ? 19.549 -1.663 -12.085 1.00 96.62 209 ILE A C 1
ATOM 1744 O O . ILE A 1 209 ? 20.651 -1.122 -12.103 1.00 96.62 209 ILE A O 1
ATOM 1748 N N . THR A 1 210 ? 19.416 -2.986 -11.966 1.00 96.44 210 THR A N 1
ATOM 1749 C CA . THR A 1 210 ? 20.557 -3.898 -11.796 1.00 96.44 210 THR A CA 1
ATOM 1750 C C . THR A 1 210 ? 21.485 -3.889 -13.009 1.00 96.44 210 THR A C 1
ATOM 1752 O O . THR A 1 210 ? 22.695 -4.028 -12.850 1.00 96.44 210 THR A O 1
ATOM 1755 N N . SER A 1 211 ? 20.944 -3.658 -14.205 1.00 97.19 211 SER A N 1
ATOM 1756 C CA . SER A 1 211 ? 21.723 -3.560 -15.444 1.00 97.19 211 SER A CA 1
ATOM 1757 C C . SER A 1 211 ? 22.348 -2.181 -15.674 1.00 97.19 211 SER A C 1
ATOM 1759 O O . SER A 1 211 ? 22.951 -1.968 -16.724 1.00 97.19 211 SER A O 1
ATOM 1761 N N . GLN A 1 212 ? 22.194 -1.236 -14.736 1.00 97.25 212 GLN A N 1
ATOM 1762 C CA . GLN A 1 212 ? 22.805 0.102 -14.783 1.00 97.25 212 GLN A CA 1
ATOM 1763 C C . GLN A 1 212 ? 22.434 0.924 -16.032 1.00 97.25 212 GLN A C 1
ATOM 1765 O O . GLN A 1 212 ? 23.108 1.891 -16.388 1.00 97.25 212 GLN A O 1
ATOM 1770 N N . ILE A 1 213 ? 21.326 0.581 -16.705 1.00 97.19 213 ILE A N 1
ATOM 1771 C CA . ILE A 1 213 ? 20.908 1.237 -17.957 1.00 97.19 213 ILE A CA 1
ATOM 1772 C C . ILE A 1 213 ? 20.622 2.725 -17.720 1.00 97.19 213 ILE A C 1
ATOM 1774 O O . ILE A 1 213 ? 20.838 3.553 -18.602 1.00 97.19 213 ILE A O 1
ATOM 1778 N N . LEU A 1 214 ? 20.136 3.073 -16.525 1.00 96.56 214 LEU A N 1
ATOM 1779 C CA . LEU A 1 214 ? 19.668 4.416 -16.191 1.00 96.56 214 LEU A CA 1
ATOM 1780 C C . LEU A 1 214 ? 20.638 5.223 -15.319 1.00 96.56 214 LEU A C 1
ATOM 1782 O O . LEU A 1 214 ? 20.262 6.319 -14.912 1.00 96.56 214 LEU A O 1
ATOM 1786 N N . ASP A 1 215 ? 21.857 4.750 -15.041 1.00 95.06 215 ASP A N 1
ATOM 1787 C CA . ASP A 1 215 ? 22.771 5.375 -14.064 1.00 95.06 215 ASP A CA 1
ATOM 1788 C C . ASP A 1 215 ? 22.996 6.870 -14.321 1.00 95.06 215 ASP A C 1
ATOM 1790 O O . ASP A 1 215 ? 22.888 7.691 -13.409 1.00 95.06 215 ASP A O 1
ATOM 1794 N N . VAL A 1 216 ? 23.224 7.251 -15.582 1.00 94.50 216 VAL A N 1
ATOM 1795 C CA . VAL A 1 216 ? 23.397 8.660 -15.970 1.00 94.50 216 VAL A CA 1
ATOM 1796 C C . VAL A 1 216 ? 22.090 9.443 -15.820 1.00 94.50 216 VAL A C 1
ATOM 1798 O O . VAL A 1 216 ? 22.091 10.570 -15.329 1.00 94.50 216 VAL A O 1
ATOM 1801 N N . THR A 1 217 ? 20.956 8.865 -16.225 1.00 95.00 217 THR A N 1
ATOM 1802 C CA . THR A 1 217 ? 19.646 9.532 -16.158 1.00 95.00 217 THR A CA 1
ATOM 1803 C C . THR A 1 217 ? 19.176 9.715 -14.714 1.00 95.00 217 THR A C 1
ATOM 1805 O O . THR A 1 217 ? 18.556 10.728 -14.399 1.00 95.00 217 THR A O 1
ATOM 1808 N N . LEU A 1 218 ? 19.518 8.791 -13.814 1.00 95.88 218 LEU A N 1
ATOM 1809 C CA . LEU A 1 218 ? 19.206 8.860 -12.384 1.00 95.88 218 LEU A CA 1
ATOM 1810 C C . LEU A 1 218 ? 19.941 9.999 -11.659 1.00 95.88 218 LEU A C 1
ATOM 1812 O O . LEU A 1 218 ? 19.503 10.397 -10.582 1.00 95.88 218 LEU A O 1
ATOM 1816 N N . LEU A 1 219 ? 20.988 10.588 -12.254 1.00 95.19 219 LEU A N 1
ATOM 1817 C CA . LEU A 1 219 ? 21.606 11.821 -11.743 1.00 95.19 219 LEU A CA 1
ATOM 1818 C C . LEU A 1 219 ? 20.697 13.052 -11.909 1.00 95.19 219 LEU A C 1
ATOM 1820 O O . LEU A 1 219 ? 20.886 14.058 -11.224 1.00 95.19 219 LEU A O 1
ATOM 1824 N N . ASN A 1 220 ? 19.703 12.998 -12.802 1.00 96.44 220 ASN A N 1
ATOM 1825 C CA . ASN A 1 220 ? 18.700 14.048 -12.937 1.00 96.44 220 ASN A CA 1
ATOM 1826 C C . ASN A 1 220 ? 17.672 13.939 -11.799 1.00 96.44 220 ASN A C 1
ATOM 1828 O O . ASN A 1 220 ? 16.935 12.959 -11.706 1.00 96.44 220 ASN A O 1
ATOM 1832 N N . THR A 1 221 ? 17.573 14.972 -10.960 1.00 96.06 221 THR A N 1
ATOM 1833 C CA . THR A 1 221 ? 16.720 14.962 -9.759 1.00 96.06 221 THR A CA 1
ATOM 1834 C C . THR A 1 221 ? 15.227 14.826 -10.062 1.00 96.06 221 THR A C 1
ATOM 1836 O O . THR A 1 221 ? 14.515 14.148 -9.323 1.00 96.06 221 THR A O 1
ATOM 1839 N N . GLU A 1 222 ? 14.739 15.432 -11.147 1.00 96.56 222 GLU A N 1
ATOM 1840 C CA . GLU A 1 222 ? 13.327 15.341 -11.546 1.00 96.56 222 GLU A CA 1
ATOM 1841 C C . GLU A 1 222 ? 12.986 13.953 -12.100 1.00 96.56 222 GLU A C 1
ATOM 1843 O O . GLU A 1 222 ? 11.932 13.394 -11.777 1.00 96.56 222 GLU A O 1
ATOM 1848 N N . PHE A 1 223 ? 13.900 13.358 -12.874 1.00 96.81 223 PHE A N 1
ATOM 1849 C CA . PHE A 1 223 ? 13.758 11.972 -13.310 1.00 96.81 223 PHE A CA 1
ATOM 1850 C C . PHE A 1 223 ? 13.797 11.021 -12.121 1.00 96.81 223 PHE A C 1
ATOM 1852 O O . PHE A 1 223 ? 12.895 10.204 -11.977 1.00 96.81 223 PHE A O 1
ATOM 1859 N N . PHE A 1 224 ? 14.791 11.156 -11.238 1.00 96.81 224 PHE A N 1
ATOM 1860 C CA . PHE A 1 224 ? 14.928 10.321 -10.048 1.00 96.81 224 PHE A CA 1
ATOM 1861 C C . PHE A 1 224 ? 13.665 10.359 -9.187 1.00 96.81 224 PHE A C 1
ATOM 1863 O O . PHE A 1 224 ? 13.185 9.314 -8.751 1.00 96.81 224 PHE A O 1
ATOM 1870 N N . LYS A 1 225 ? 13.078 11.544 -8.985 1.00 95.50 225 LYS A N 1
ATOM 1871 C CA . LYS A 1 225 ? 11.817 11.705 -8.255 1.00 95.50 225 LYS A CA 1
ATOM 1872 C C . LYS A 1 225 ? 10.651 10.993 -8.949 1.00 95.50 225 LYS A C 1
ATOM 1874 O O . LYS A 1 225 ? 9.902 10.275 -8.291 1.00 95.50 225 LYS A O 1
ATOM 1879 N N . SER A 1 226 ? 10.510 11.168 -10.262 1.00 96.19 226 SER A N 1
ATOM 1880 C CA . SER A 1 226 ? 9.438 10.545 -11.055 1.00 96.19 226 SER A CA 1
ATOM 1881 C C . SER A 1 226 ? 9.580 9.020 -11.108 1.00 96.19 226 SER A C 1
ATOM 1883 O O . SER A 1 226 ? 8.612 8.286 -10.926 1.00 96.19 226 SER A O 1
ATOM 1885 N N . PHE A 1 227 ? 10.804 8.532 -11.283 1.00 97.00 227 PHE A N 1
ATOM 1886 C CA . PHE A 1 227 ? 11.133 7.113 -11.288 1.00 97.00 227 PHE A CA 1
ATOM 1887 C C . PHE A 1 227 ? 10.963 6.483 -9.898 1.00 97.00 227 PHE A C 1
ATOM 1889 O O . PHE A 1 227 ? 10.419 5.389 -9.781 1.00 97.00 227 PHE A O 1
ATOM 1896 N N . SER A 1 228 ? 11.328 7.201 -8.832 1.00 96.19 228 SER A N 1
ATOM 1897 C CA . SER A 1 228 ? 11.058 6.783 -7.450 1.00 96.19 228 SER A CA 1
ATOM 1898 C C . SER A 1 228 ? 9.565 6.626 -7.194 1.00 96.19 228 SER A C 1
ATOM 1900 O O . SER A 1 228 ? 9.153 5.593 -6.680 1.00 96.19 228 SER A O 1
ATOM 1902 N N . TYR A 1 229 ? 8.753 7.595 -7.628 1.00 94.56 229 TYR A N 1
ATOM 1903 C CA . TYR A 1 229 ? 7.295 7.517 -7.529 1.00 94.56 229 TYR A CA 1
ATOM 1904 C C . TYR A 1 229 ? 6.721 6.296 -8.266 1.00 94.56 229 TYR A C 1
ATOM 1906 O O . TYR A 1 229 ? 5.878 5.586 -7.720 1.00 94.56 229 TYR A O 1
ATOM 1914 N N . LEU A 1 230 ? 7.221 6.018 -9.476 1.00 95.50 230 LEU A N 1
ATOM 1915 C CA . LEU A 1 230 ? 6.840 4.848 -10.271 1.00 95.50 230 LEU A CA 1
ATOM 1916 C C . LEU A 1 230 ? 7.163 3.519 -9.567 1.00 95.50 230 LEU A C 1
ATOM 1918 O O . LEU A 1 230 ? 6.401 2.566 -9.706 1.00 95.50 230 LEU A O 1
ATOM 1922 N N . MET A 1 231 ? 8.265 3.457 -8.812 1.00 94.50 231 MET A N 1
ATOM 1923 C CA . MET A 1 231 ? 8.641 2.276 -8.027 1.00 94.50 231 MET A CA 1
ATOM 1924 C C . MET A 1 231 ? 7.793 2.105 -6.763 1.00 94.50 231 MET A C 1
ATOM 1926 O O . MET A 1 231 ? 7.445 0.976 -6.430 1.00 94.50 231 MET A O 1
ATOM 1930 N N . SER A 1 232 ? 7.490 3.193 -6.046 1.00 89.19 232 SER A N 1
ATOM 1931 C CA . SER A 1 232 ? 6.994 3.124 -4.664 1.00 89.19 232 SER A CA 1
ATOM 1932 C C . SER A 1 232 ? 5.480 3.302 -4.501 1.00 89.19 232 SER A C 1
ATOM 1934 O O . SER A 1 232 ? 4.877 2.687 -3.627 1.00 89.19 232 SER A O 1
ATOM 1936 N N . ASP A 1 233 ? 4.854 4.173 -5.294 1.00 84.12 233 ASP A N 1
ATOM 1937 C CA . ASP A 1 233 ? 3.523 4.722 -4.972 1.00 84.12 233 ASP A CA 1
ATOM 1938 C C . ASP A 1 233 ? 2.541 4.660 -6.154 1.00 84.12 233 ASP A C 1
ATOM 1940 O O . ASP A 1 233 ? 1.444 5.223 -6.122 1.00 84.12 233 ASP A O 1
ATOM 1944 N N . MET A 1 234 ? 2.922 3.973 -7.233 1.00 85.00 234 MET A N 1
ATOM 1945 C CA . MET A 1 234 ? 2.102 3.867 -8.433 1.00 85.00 234 MET A CA 1
ATOM 1946 C C . MET A 1 234 ? 1.446 2.489 -8.538 1.00 85.00 234 MET A C 1
ATOM 1948 O O . MET A 1 234 ? 2.044 1.536 -9.036 1.00 85.00 234 MET A O 1
ATOM 1952 N N . ASN A 1 235 ? 0.175 2.419 -8.128 1.00 85.12 235 ASN A N 1
ATOM 1953 C CA . ASN A 1 235 ? -0.688 1.266 -8.387 1.00 85.12 235 ASN A CA 1
ATOM 1954 C C . ASN A 1 235 ? -1.596 1.594 -9.564 1.00 85.12 235 ASN A C 1
ATOM 1956 O O . ASN A 1 235 ? -2.519 2.405 -9.456 1.00 85.12 235 ASN A O 1
ATOM 1960 N N . ALA A 1 236 ? -1.310 0.989 -10.707 1.00 91.38 236 ALA A N 1
ATOM 1961 C CA . ALA A 1 236 ? -2.072 1.185 -11.926 1.00 91.38 236 ALA A CA 1
ATOM 1962 C C . ALA A 1 236 ? -2.025 -0.078 -12.782 1.00 91.38 236 ALA A C 1
ATOM 1964 O O . ALA A 1 236 ? -1.226 -0.980 -12.541 1.00 91.38 236 ALA A O 1
ATOM 1965 N N . HIS A 1 237 ? -2.852 -0.103 -13.826 1.00 94.62 237 HIS A N 1
ATOM 1966 C CA . HIS A 1 237 ? -2.791 -1.167 -14.817 1.00 94.62 237 HIS A CA 1
ATOM 1967 C C . HIS A 1 237 ? -1.365 -1.278 -15.403 1.00 94.62 237 HIS A C 1
ATOM 1969 O O . HIS A 1 237 ? -0.793 -0.243 -15.763 1.00 94.62 237 HIS A O 1
ATOM 1975 N N . PRO A 1 238 ? -0.797 -2.485 -15.588 1.00 94.25 238 PRO A N 1
ATOM 1976 C CA . PRO A 1 238 ? 0.606 -2.665 -15.975 1.00 94.25 238 PRO A CA 1
ATOM 1977 C C . PRO A 1 238 ? 0.985 -1.939 -17.270 1.00 94.25 238 PRO A C 1
ATOM 1979 O O . PRO A 1 238 ? 2.040 -1.318 -17.381 1.00 94.25 238 PRO A O 1
ATOM 1982 N N . LEU A 1 239 ? 0.069 -1.913 -18.243 1.00 96.31 239 LEU A N 1
ATOM 1983 C CA . LEU A 1 239 ? 0.263 -1.143 -19.473 1.00 96.31 239 LEU A CA 1
ATOM 1984 C C . LEU A 1 239 ? 0.429 0.365 -19.221 1.00 96.31 239 LEU A C 1
ATOM 1986 O O . LEU A 1 239 ? 1.193 1.027 -19.922 1.00 96.31 239 LEU A O 1
ATOM 1990 N N . HIS A 1 240 ? -0.302 0.928 -18.257 1.00 96.62 240 HIS A N 1
ATOM 1991 C CA . HIS A 1 240 ? -0.142 2.330 -17.891 1.00 96.62 240 HIS A CA 1
ATOM 1992 C C . HIS A 1 240 ? 1.237 2.572 -17.271 1.00 96.62 240 HIS A C 1
ATOM 1994 O O . HIS A 1 240 ? 1.886 3.545 -17.638 1.00 96.62 240 HIS A O 1
ATOM 2000 N N . LEU A 1 241 ? 1.724 1.655 -16.431 1.00 97.25 241 LEU A N 1
ATOM 2001 C CA . LEU A 1 241 ? 3.065 1.730 -15.848 1.00 97.25 241 LEU A CA 1
ATOM 2002 C C . LEU A 1 241 ? 4.161 1.727 -16.930 1.00 97.25 241 LEU A C 1
ATOM 2004 O O . LEU A 1 241 ? 5.026 2.603 -16.926 1.00 97.25 241 LEU A O 1
ATOM 2008 N N . ILE A 1 242 ? 4.063 0.841 -17.931 1.00 97.75 242 ILE A N 1
ATOM 2009 C CA . ILE A 1 242 ? 4.981 0.827 -19.088 1.00 97.75 242 ILE A CA 1
ATOM 2010 C C . ILE A 1 242 ? 4.927 2.155 -19.859 1.00 97.75 242 ILE A C 1
ATOM 2012 O O . ILE A 1 242 ? 5.963 2.738 -20.190 1.00 97.75 242 ILE A O 1
ATOM 2016 N N . LYS A 1 243 ? 3.719 2.644 -20.171 1.00 97.75 243 LYS A N 1
ATOM 2017 C CA . LYS A 1 243 ? 3.538 3.913 -20.895 1.00 97.75 243 LYS A CA 1
ATOM 2018 C C . LYS A 1 243 ? 4.154 5.082 -20.135 1.00 97.75 243 LYS A C 1
ATOM 2020 O O . LYS A 1 243 ? 4.778 5.939 -20.764 1.00 97.75 243 LYS A O 1
ATOM 2025 N N . THR A 1 244 ? 3.998 5.097 -18.815 1.00 98.00 244 THR A N 1
ATOM 2026 C CA . THR A 1 244 ? 4.555 6.115 -17.924 1.00 98.00 244 THR A CA 1
ATOM 2027 C C . THR A 1 244 ? 6.076 6.043 -17.878 1.00 98.00 244 THR A C 1
ATOM 2029 O O . THR A 1 244 ? 6.715 7.072 -18.077 1.00 98.00 244 THR A O 1
ATOM 2032 N N . LEU A 1 245 ? 6.668 4.850 -17.748 1.00 98.00 245 LEU A N 1
ATOM 2033 C CA . LEU A 1 245 ? 8.122 4.666 -17.830 1.00 98.00 245 LEU A CA 1
ATOM 2034 C C . LEU A 1 245 ? 8.687 5.246 -19.134 1.00 98.00 245 LEU A C 1
ATOM 2036 O O . LEU A 1 245 ? 9.602 6.071 -19.105 1.00 98.00 245 LEU A O 1
ATOM 2040 N N . ARG A 1 246 ? 8.103 4.875 -20.283 1.00 97.56 246 ARG A N 1
ATOM 2041 C CA . ARG A 1 246 ? 8.548 5.392 -21.587 1.00 97.56 246 ARG A CA 1
ATOM 2042 C C . ARG A 1 246 ? 8.372 6.909 -21.689 1.00 97.56 246 ARG A C 1
ATOM 2044 O O . ARG A 1 246 ? 9.221 7.590 -22.260 1.00 97.56 246 ARG A O 1
ATOM 2051 N N . ALA A 1 247 ? 7.284 7.452 -21.141 1.00 97.44 247 ALA A N 1
ATOM 2052 C CA . ALA A 1 247 ? 7.052 8.892 -21.114 1.00 97.44 247 ALA A CA 1
ATOM 2053 C C . ALA A 1 247 ? 8.096 9.631 -20.260 1.00 97.44 247 ALA A C 1
ATOM 2055 O O . ALA A 1 247 ? 8.600 10.662 -20.700 1.00 97.44 247 ALA A O 1
ATOM 2056 N N . TYR A 1 248 ? 8.472 9.095 -19.094 1.00 97.25 248 TYR A N 1
ATOM 2057 C CA . TYR A 1 248 ? 9.530 9.663 -18.254 1.00 97.25 248 TYR A CA 1
ATOM 2058 C C . TYR A 1 248 ? 10.888 9.646 -18.952 1.00 97.25 248 TYR A C 1
ATOM 2060 O O . TYR A 1 248 ? 11.572 10.667 -18.961 1.00 97.25 248 TYR A O 1
ATOM 2068 N N . LEU A 1 249 ? 11.256 8.541 -19.608 1.00 96.94 249 LEU A N 1
ATOM 2069 C CA . LEU A 1 249 ? 12.491 8.481 -20.397 1.00 96.94 249 LEU A CA 1
ATOM 2070 C C . LEU A 1 249 ? 12.494 9.537 -21.503 1.00 96.94 249 LEU A C 1
ATOM 2072 O O . LEU A 1 249 ? 13.454 10.291 -21.631 1.00 96.94 249 LEU A O 1
ATOM 2076 N N . LYS A 1 250 ? 11.397 9.660 -22.255 1.00 96.25 250 LYS A N 1
ATOM 2077 C CA . LYS A 1 250 ? 11.272 10.673 -23.308 1.00 96.25 250 LYS A CA 1
ATOM 2078 C C . LYS A 1 250 ? 11.377 12.102 -22.770 1.00 96.25 250 LYS A C 1
ATOM 2080 O O . LYS A 1 250 ? 12.015 12.943 -23.395 1.00 96.25 250 LYS A O 1
ATOM 2085 N N . LEU A 1 251 ? 10.750 12.375 -21.626 1.00 96.62 251 LEU A N 1
ATOM 2086 C CA . LEU A 1 251 ? 10.736 13.702 -21.016 1.00 96.62 251 LEU A CA 1
ATOM 2087 C C . LEU A 1 251 ? 12.112 14.108 -20.472 1.00 96.62 251 LEU A C 1
ATOM 2089 O O . LEU A 1 251 ? 12.496 15.265 -20.611 1.00 96.62 251 LEU A O 1
ATOM 2093 N N . HIS A 1 252 ? 12.843 13.176 -19.857 1.00 95.94 252 HIS A N 1
ATOM 2094 C CA . HIS A 1 252 ? 14.041 13.504 -19.081 1.00 95.94 252 HIS A CA 1
ATOM 2095 C C . HIS A 1 252 ? 15.371 13.109 -19.738 1.00 95.94 252 HIS A C 1
ATOM 2097 O O . HIS A 1 252 ? 16.392 13.700 -19.397 1.00 95.94 252 HIS A O 1
ATOM 2103 N N . ALA A 1 253 ? 15.384 12.152 -20.672 1.00 93.69 253 ALA A N 1
ATOM 2104 C CA . ALA A 1 253 ? 16.602 11.722 -21.370 1.00 93.69 253 ALA A CA 1
ATOM 2105 C C . ALA A 1 253 ? 16.776 12.349 -22.767 1.00 93.69 253 ALA A C 1
ATOM 2107 O O . ALA A 1 253 ? 17.818 12.165 -23.393 1.00 93.69 253 ALA A O 1
ATOM 2108 N N . GLY A 1 254 ? 15.781 13.091 -23.269 1.00 92.00 254 GLY A N 1
ATOM 2109 C CA . GLY A 1 254 ? 15.870 13.800 -24.549 1.00 92.00 254 GLY A CA 1
ATOM 2110 C C . GLY A 1 254 ? 16.225 12.871 -25.714 1.00 92.00 254 GLY A C 1
ATOM 2111 O O . GLY A 1 254 ? 15.574 11.846 -25.919 1.00 92.00 254 GLY A O 1
ATOM 2112 N N . GLU A 1 255 ? 17.272 13.212 -26.466 1.00 93.00 255 GLU A N 1
ATOM 2113 C CA . GLU A 1 255 ? 17.741 12.434 -27.625 1.00 93.00 255 GLU A CA 1
ATOM 2114 C C . GLU A 1 255 ? 18.218 11.021 -27.255 1.00 93.00 255 GLU A C 1
ATOM 2116 O O . GLU A 1 255 ? 18.085 10.100 -28.058 1.00 93.00 255 GLU A O 1
ATOM 2121 N N . ALA A 1 256 ? 18.696 10.810 -26.024 1.00 95.25 256 ALA A N 1
ATOM 2122 C CA . ALA A 1 256 ? 19.134 9.494 -25.557 1.00 95.25 256 ALA A CA 1
ATOM 2123 C C . ALA A 1 256 ? 17.963 8.548 -25.233 1.00 95.25 256 ALA A C 1
ATOM 2125 O O . ALA A 1 256 ? 18.182 7.355 -25.030 1.00 95.25 256 ALA A O 1
ATOM 2126 N N . SER A 1 257 ? 16.722 9.050 -25.181 1.00 96.56 257 SER A N 1
ATOM 2127 C CA . SER A 1 257 ? 15.560 8.271 -24.732 1.00 96.56 257 SER A CA 1
ATOM 2128 C C . SER A 1 257 ? 15.298 7.011 -25.559 1.00 96.56 257 SER A C 1
ATOM 2130 O O . SER A 1 257 ? 15.023 5.966 -24.974 1.00 96.56 257 SER A O 1
ATOM 2132 N N . GLU A 1 258 ? 15.427 7.070 -26.887 1.00 97.00 258 GLU A N 1
ATOM 2133 C CA . GLU A 1 258 ? 15.224 5.891 -27.742 1.00 97.00 258 GLU A CA 1
ATOM 2134 C C . GLU A 1 258 ? 16.372 4.883 -27.590 1.00 97.00 258 GLU A C 1
ATOM 2136 O O . GLU A 1 258 ? 16.112 3.689 -27.486 1.00 97.00 258 GLU A O 1
ATOM 2141 N N . SER A 1 259 ? 17.623 5.343 -27.457 1.00 97.69 259 SER A N 1
ATOM 2142 C CA . SER A 1 259 ? 18.756 4.443 -27.192 1.00 97.69 259 SER A CA 1
ATOM 2143 C C . SER A 1 259 ? 18.627 3.745 -25.837 1.00 97.69 259 SER A C 1
ATOM 2145 O O . SER A 1 259 ? 18.925 2.560 -25.738 1.00 97.69 259 SER A O 1
ATOM 2147 N N . LEU A 1 260 ? 18.179 4.455 -24.796 1.00 97.94 260 LEU A N 1
ATOM 2148 C CA . LEU A 1 260 ? 17.906 3.856 -23.487 1.00 97.94 260 LEU A CA 1
ATOM 2149 C C . LEU A 1 260 ? 16.761 2.850 -23.575 1.00 97.94 260 LEU A C 1
ATOM 2151 O O . LEU A 1 260 ? 16.838 1.781 -22.976 1.00 97.94 260 LEU A O 1
ATOM 2155 N N . TRP A 1 261 ? 15.713 3.169 -24.336 1.00 98.00 261 TRP A N 1
ATOM 2156 C CA . TRP A 1 261 ? 14.609 2.246 -24.564 1.00 98.00 261 TRP A CA 1
ATOM 2157 C C . TRP A 1 261 ? 15.083 0.973 -25.269 1.00 98.00 261 TRP A C 1
ATOM 2159 O O . TRP A 1 261 ? 14.785 -0.116 -24.794 1.00 98.00 261 TRP A O 1
ATOM 2169 N N . ASP A 1 262 ? 15.888 1.082 -26.326 1.00 97.94 262 ASP A N 1
ATOM 2170 C CA . ASP A 1 262 ? 16.474 -0.075 -27.011 1.00 97.94 262 ASP A CA 1
ATOM 2171 C C . ASP A 1 262 ? 17.385 -0.907 -26.087 1.00 97.94 262 ASP A C 1
ATOM 2173 O O . ASP A 1 262 ? 17.347 -2.140 -26.145 1.00 97.94 262 ASP A O 1
ATOM 2177 N N . SER A 1 263 ? 18.133 -0.273 -25.174 1.00 98.25 263 SER A N 1
ATOM 2178 C CA . SER A 1 263 ? 18.889 -0.984 -24.130 1.00 98.25 263 SER A CA 1
ATOM 2179 C C . SER A 1 263 ? 17.972 -1.771 -23.190 1.00 98.25 263 SER A C 1
ATOM 2181 O O . SER A 1 263 ? 18.264 -2.924 -22.885 1.00 98.25 263 SER A O 1
ATOM 2183 N N . ILE A 1 264 ? 16.831 -1.200 -22.780 1.00 97.81 264 ILE A N 1
ATOM 2184 C CA . ILE A 1 264 ? 15.821 -1.913 -21.974 1.00 97.81 264 ILE A CA 1
ATOM 2185 C C . ILE A 1 264 ? 15.273 -3.117 -22.749 1.00 97.81 264 ILE A C 1
ATOM 2187 O O . ILE A 1 264 ? 15.148 -4.203 -22.195 1.00 97.81 264 ILE A O 1
ATOM 2191 N N . LEU A 1 265 ? 14.991 -2.971 -24.046 1.00 97.38 265 LEU A N 1
ATOM 2192 C CA . LEU A 1 265 ? 14.502 -4.080 -24.879 1.00 97.38 265 LEU A CA 1
ATOM 2193 C C . LEU A 1 265 ? 15.554 -5.161 -25.149 1.00 97.38 265 LEU A C 1
ATOM 2195 O O . LEU A 1 265 ? 15.202 -6.265 -25.568 1.00 97.38 265 LEU A O 1
ATOM 2199 N N . SER A 1 266 ? 16.823 -4.849 -24.895 1.00 97.69 266 SER A N 1
ATOM 2200 C CA . SER A 1 266 ? 17.948 -5.777 -25.003 1.00 97.69 266 SER A CA 1
ATOM 2201 C C . SER A 1 266 ? 18.198 -6.567 -23.713 1.00 97.69 266 SER A C 1
ATOM 2203 O O . SER A 1 266 ? 19.040 -7.464 -23.715 1.00 97.69 266 SER A O 1
ATOM 2205 N N . LEU A 1 267 ? 17.466 -6.279 -22.627 1.00 96.50 267 LEU A N 1
ATOM 2206 C CA . LEU A 1 267 ? 17.532 -7.054 -21.386 1.00 96.50 267 LEU A CA 1
ATOM 2207 C C . LEU A 1 267 ? 17.190 -8.533 -21.639 1.00 96.50 267 LEU A C 1
ATOM 2209 O O . LEU A 1 267 ? 16.260 -8.798 -22.405 1.00 96.50 267 LEU A O 1
ATOM 2213 N N . PRO A 1 268 ? 17.856 -9.498 -20.971 1.00 93.50 268 PRO A N 1
ATOM 2214 C CA . PRO A 1 268 ? 17.580 -10.931 -21.133 1.00 93.50 268 PRO A CA 1
ATOM 2215 C C . PRO A 1 268 ? 16.104 -11.308 -20.955 1.00 93.50 268 PRO A C 1
ATOM 2217 O O . PRO A 1 268 ? 15.578 -12.129 -21.706 1.00 93.50 268 PRO A O 1
ATOM 2220 N N . SER A 1 269 ? 15.411 -10.648 -20.022 1.00 90.56 269 SER A N 1
ATOM 2221 C CA . SER A 1 269 ? 13.987 -10.862 -19.751 1.00 90.56 269 SER A CA 1
ATOM 2222 C C . SER A 1 269 ? 13.069 -10.487 -20.924 1.00 90.56 269 SER A C 1
ATOM 2224 O O . SER A 1 269 ? 11.939 -10.969 -20.990 1.00 90.56 269 SER A O 1
ATOM 2226 N N . ILE A 1 270 ? 13.541 -9.681 -21.885 1.00 94.50 270 ILE A N 1
ATOM 2227 C CA . ILE A 1 270 ? 12.775 -9.221 -23.055 1.00 94.50 270 ILE A CA 1
ATOM 2228 C C . ILE A 1 270 ? 13.371 -9.735 -24.375 1.00 94.50 270 ILE A C 1
ATOM 2230 O O . ILE A 1 270 ? 12.627 -10.066 -25.303 1.00 94.50 270 ILE A O 1
ATOM 2234 N N . CYS A 1 271 ? 14.699 -9.800 -24.496 1.00 93.88 271 CYS A N 1
ATOM 2235 C CA . CYS A 1 271 ? 15.375 -9.930 -25.785 1.00 93.88 271 CYS A CA 1
ATOM 2236 C C . CYS A 1 271 ? 15.103 -11.271 -26.492 1.00 93.88 271 CYS A C 1
ATOM 2238 O O . CYS A 1 271 ? 15.143 -11.349 -27.719 1.00 93.88 271 CYS A O 1
ATOM 2240 N N . GLN A 1 272 ? 14.727 -12.300 -25.735 1.00 92.56 272 GLN A N 1
ATOM 2241 C CA . GLN A 1 272 ? 14.351 -13.613 -26.258 1.00 92.56 272 GLN A CA 1
ATOM 2242 C C . GLN A 1 272 ? 12.932 -13.681 -26.856 1.00 92.56 272 GLN A C 1
ATOM 2244 O O . GLN A 1 272 ? 12.563 -14.709 -27.420 1.00 92.56 272 GLN A O 1
ATOM 2249 N N . TYR A 1 273 ? 12.146 -12.597 -26.784 1.00 95.00 273 TYR A N 1
ATOM 2250 C CA . TYR A 1 273 ? 10.755 -12.556 -27.251 1.00 95.00 273 TYR A CA 1
ATOM 2251 C C . TYR A 1 273 ? 10.520 -11.453 -28.308 1.00 95.00 273 TYR A C 1
ATOM 2253 O O . TYR A 1 273 ? 10.173 -10.312 -27.970 1.00 95.00 273 TYR A O 1
ATOM 2261 N N . PRO A 1 274 ? 10.682 -11.753 -29.612 1.00 95.88 274 PRO A N 1
ATOM 2262 C CA . PRO A 1 274 ? 10.563 -10.761 -30.686 1.00 95.88 274 PRO A CA 1
ATOM 2263 C C . PRO A 1 274 ? 9.193 -10.067 -30.767 1.00 95.88 274 PRO A C 1
ATOM 2265 O O . PRO A 1 274 ? 9.124 -8.865 -31.058 1.00 95.88 274 PRO A O 1
ATOM 2268 N N . GLU A 1 275 ? 8.094 -10.781 -30.496 1.00 97.00 275 GLU A N 1
ATOM 2269 C CA . GLU A 1 275 ? 6.755 -10.182 -30.466 1.00 97.00 275 GLU A CA 1
ATOM 2270 C C . GLU A 1 275 ? 6.598 -9.157 -29.334 1.00 97.00 275 GLU A C 1
ATOM 2272 O O . GLU A 1 275 ? 6.002 -8.094 -29.540 1.00 97.00 275 GLU A O 1
ATOM 2277 N N . ILE A 1 276 ? 7.206 -9.423 -28.175 1.00 97.00 276 ILE A N 1
ATOM 2278 C CA . ILE A 1 276 ? 7.182 -8.540 -27.005 1.00 97.00 276 ILE A CA 1
ATOM 2279 C C . ILE A 1 276 ? 7.983 -7.273 -27.292 1.00 97.00 276 ILE A C 1
ATOM 2281 O O . ILE A 1 276 ? 7.461 -6.170 -27.123 1.00 97.00 276 ILE A O 1
ATOM 2285 N N . GLN A 1 277 ? 9.206 -7.408 -27.819 1.00 97.50 277 GLN A N 1
ATOM 2286 C CA . GLN A 1 277 ? 10.008 -6.259 -28.256 1.00 97.50 277 GLN A CA 1
ATOM 2287 C C . GLN A 1 277 ? 9.246 -5.386 -29.255 1.00 97.50 277 GLN A C 1
ATOM 2289 O O . GLN A 1 277 ? 9.213 -4.161 -29.133 1.00 97.50 277 GLN A O 1
ATOM 2294 N N . SER A 1 278 ? 8.605 -6.019 -30.239 1.00 97.75 278 SER A N 1
ATOM 2295 C CA . SER A 1 278 ? 7.825 -5.320 -31.257 1.00 97.75 278 SER A CA 1
ATOM 2296 C C . SER A 1 278 ? 6.676 -4.519 -30.639 1.00 97.75 278 SER A C 1
ATOM 2298 O O . SER A 1 278 ? 6.473 -3.360 -31.008 1.00 97.75 278 SER A O 1
ATOM 2300 N N . ALA A 1 279 ? 5.951 -5.098 -29.679 1.00 98.06 279 ALA A N 1
ATOM 2301 C CA . ALA A 1 279 ? 4.882 -4.412 -28.961 1.00 98.06 279 ALA A CA 1
ATOM 2302 C C . ALA A 1 279 ? 5.415 -3.254 -28.094 1.00 98.06 279 ALA A C 1
ATOM 2304 O O . ALA A 1 279 ? 4.877 -2.144 -28.155 1.00 98.06 279 ALA A O 1
ATOM 2305 N N . PHE A 1 280 ? 6.517 -3.452 -27.357 1.00 97.69 280 PHE A N 1
ATOM 2306 C CA . PHE A 1 280 ? 7.161 -2.391 -26.571 1.00 97.69 280 PHE A CA 1
ATOM 2307 C C . PHE A 1 280 ? 7.632 -1.218 -27.443 1.00 97.69 280 PHE A C 1
ATOM 2309 O O . PHE A 1 280 ? 7.414 -0.060 -27.080 1.00 97.69 280 PHE A O 1
ATOM 2316 N N . LYS A 1 281 ? 8.226 -1.481 -28.617 1.00 97.31 281 LYS A N 1
ATOM 2317 C CA . LYS A 1 281 ? 8.645 -0.434 -29.570 1.00 97.31 281 LYS A CA 1
ATOM 2318 C C . LYS A 1 281 ? 7.485 0.442 -30.027 1.00 97.31 281 LYS A C 1
ATOM 2320 O O . LYS A 1 281 ? 7.691 1.623 -30.301 1.00 97.31 281 LYS A O 1
ATOM 2325 N N . ARG A 1 282 ? 6.261 -0.088 -30.050 1.00 97.94 282 ARG A N 1
ATOM 2326 C CA . ARG A 1 282 ? 5.058 0.662 -30.432 1.00 97.94 282 ARG A CA 1
ATOM 2327 C C . ARG A 1 282 ? 4.429 1.460 -29.292 1.00 97.94 282 ARG A C 1
ATOM 2329 O O . ARG A 1 282 ? 3.626 2.339 -29.578 1.00 97.94 282 ARG A O 1
ATOM 2336 N N . VAL A 1 283 ? 4.782 1.220 -28.026 1.00 97.50 283 VAL A N 1
ATOM 2337 C CA . VAL A 1 283 ? 4.206 1.936 -26.867 1.00 97.50 283 VAL A CA 1
ATOM 2338 C C . VAL A 1 283 ? 4.289 3.456 -27.053 1.00 97.50 283 VAL A C 1
ATOM 2340 O O . VAL A 1 283 ? 5.340 3.978 -27.395 1.00 97.50 283 VAL A O 1
ATOM 2343 N N . ASN A 1 284 ? 3.200 4.184 -26.791 1.00 97.06 284 ASN A N 1
ATOM 2344 C CA . ASN A 1 284 ? 3.089 5.644 -26.981 1.00 97.06 284 ASN A CA 1
ATOM 2345 C C . ASN A 1 284 ? 3.238 6.142 -28.437 1.00 97.06 284 ASN A C 1
ATOM 2347 O O . ASN A 1 284 ? 3.307 7.352 -28.651 1.00 97.06 284 ASN A O 1
ATOM 2351 N N . LEU A 1 285 ? 3.244 5.253 -29.436 1.00 96.62 285 LEU A N 1
ATOM 2352 C CA . LEU A 1 285 ? 3.194 5.621 -30.854 1.00 96.62 285 LEU A CA 1
ATOM 2353 C C . LEU A 1 285 ? 1.771 5.463 -31.420 1.00 96.62 285 LEU A C 1
ATOM 2355 O O . LEU A 1 285 ? 1.014 4.617 -30.938 1.00 96.62 285 LEU A O 1
ATOM 2359 N N . PRO A 1 286 ? 1.406 6.195 -32.494 1.00 97.50 286 PRO A N 1
ATOM 2360 C CA . PRO A 1 286 ? 0.095 6.059 -33.144 1.00 97.50 286 PRO A CA 1
ATOM 2361 C C . PRO A 1 286 ? -0.211 4.648 -33.668 1.00 97.50 286 PRO A C 1
ATOM 2363 O O . PRO A 1 286 ? -1.368 4.292 -33.856 1.00 97.50 286 PRO A O 1
ATOM 2366 N N . ILE A 1 287 ? 0.829 3.848 -33.914 1.00 97.31 287 ILE A N 1
ATOM 2367 C CA . ILE A 1 287 ? 0.717 2.474 -34.414 1.00 97.31 287 ILE A CA 1
ATOM 2368 C C . ILE A 1 287 ? 0.484 1.429 -33.312 1.00 97.31 287 ILE A C 1
ATOM 2370 O O . ILE A 1 287 ? 0.381 0.253 -33.644 1.00 97.31 287 ILE A O 1
ATOM 2374 N N . PHE A 1 288 ? 0.415 1.821 -32.033 1.00 98.00 288 PHE A N 1
ATOM 2375 C CA . PHE A 1 288 ? 0.105 0.919 -30.918 1.00 98.00 288 PHE A CA 1
ATOM 2376 C C . PHE A 1 288 ? -1.344 0.423 -30.989 1.00 98.00 288 PHE A C 1
ATOM 2378 O O . PHE A 1 288 ? -2.274 1.230 -31.034 1.00 98.00 288 PHE A O 1
ATOM 2385 N N . ARG A 1 289 ? -1.550 -0.896 -30.974 1.00 97.56 289 ARG A N 1
ATOM 2386 C CA . ARG A 1 289 ? -2.868 -1.536 -31.142 1.00 97.56 289 ARG A CA 1
ATOM 2387 C C . ARG A 1 289 ? -3.300 -2.333 -29.912 1.00 97.56 289 ARG A C 1
ATOM 2389 O O . ARG A 1 289 ? -2.539 -2.524 -28.968 1.00 97.56 289 ARG A O 1
ATOM 2396 N N . LEU A 1 290 ? -4.542 -2.823 -29.940 1.00 97.25 290 LEU A N 1
ATOM 2397 C CA . LEU A 1 290 ? -5.080 -3.705 -28.901 1.00 97.25 290 LEU A CA 1
ATOM 2398 C C . LEU A 1 290 ? -4.244 -4.985 -28.748 1.00 97.25 290 LEU A C 1
ATOM 2400 O O . LEU A 1 290 ? -3.945 -5.373 -27.624 1.00 97.25 290 LEU A O 1
ATOM 2404 N N . ASP A 1 291 ? -3.795 -5.576 -29.855 1.00 97.94 291 ASP A N 1
ATOM 2405 C CA . ASP A 1 291 ? -2.954 -6.778 -29.821 1.00 97.94 291 ASP A CA 1
ATOM 2406 C C . ASP A 1 291 ? -1.626 -6.527 -29.092 1.00 97.94 291 ASP A C 1
ATOM 2408 O O . ASP A 1 291 ? -1.164 -7.387 -28.345 1.00 97.94 291 ASP A O 1
ATOM 2412 N N . ASP A 1 292 ? -1.045 -5.327 -29.222 1.00 98.12 292 ASP A N 1
ATOM 2413 C CA . ASP A 1 292 ? 0.157 -4.932 -28.475 1.00 98.12 292 ASP A CA 1
ATOM 2414 C C . ASP A 1 292 ? -0.133 -4.844 -26.976 1.00 98.12 292 ASP A C 1
ATOM 2416 O O . ASP A 1 292 ? 0.631 -5.347 -26.155 1.00 98.12 292 ASP A O 1
ATOM 2420 N N . ALA A 1 293 ? -1.262 -4.229 -26.610 1.00 97.50 293 ALA A N 1
ATOM 2421 C CA . ALA A 1 293 ? -1.697 -4.131 -25.223 1.00 97.50 293 ALA A CA 1
ATOM 2422 C C . ALA A 1 293 ? -1.907 -5.514 -24.595 1.00 97.50 293 ALA A C 1
ATOM 2424 O O . ALA A 1 293 ? -1.436 -5.753 -23.481 1.00 97.50 293 ALA A O 1
ATOM 2425 N N . MET A 1 294 ? -2.569 -6.429 -25.307 1.00 96.62 294 MET A N 1
ATOM 2426 C CA . MET A 1 294 ? -2.788 -7.801 -24.846 1.00 96.62 294 MET A CA 1
ATOM 2427 C C . MET A 1 294 ? -1.469 -8.565 -24.725 1.00 96.62 294 MET A C 1
ATOM 2429 O O . MET A 1 294 ? -1.234 -9.220 -23.714 1.00 96.62 294 MET A O 1
ATOM 2433 N N . THR A 1 295 ? -0.589 -8.426 -25.716 1.00 97.12 295 THR A N 1
ATOM 2434 C CA . THR A 1 295 ? 0.739 -9.051 -25.743 1.00 97.12 295 THR A CA 1
ATOM 2435 C C . THR A 1 295 ? 1.574 -8.636 -24.530 1.00 97.12 295 THR A C 1
ATOM 2437 O O . THR A 1 295 ? 2.059 -9.495 -23.796 1.00 97.12 295 THR A O 1
ATOM 2440 N N . LEU A 1 296 ? 1.675 -7.330 -24.257 1.00 97.25 296 LEU A N 1
ATOM 2441 C CA . LEU A 1 296 ? 2.430 -6.813 -23.110 1.00 97.25 296 LEU A CA 1
ATOM 2442 C C . LEU A 1 296 ? 1.787 -7.179 -21.768 1.00 97.25 296 LEU A C 1
ATOM 2444 O O . LEU A 1 296 ? 2.494 -7.534 -20.830 1.00 97.25 296 LEU A O 1
ATOM 2448 N N . THR A 1 297 ? 0.456 -7.129 -21.670 1.00 95.38 297 THR A N 1
ATOM 2449 C CA . THR A 1 297 ? -0.253 -7.518 -20.439 1.00 95.38 297 THR A CA 1
ATOM 2450 C C . THR A 1 297 ? -0.022 -8.995 -20.122 1.00 95.38 297 THR A C 1
ATOM 2452 O O . THR A 1 297 ? 0.316 -9.338 -18.995 1.00 95.38 297 THR A O 1
ATOM 2455 N N . ASN A 1 298 ? -0.124 -9.871 -21.125 1.00 95.00 298 ASN A N 1
ATOM 2456 C CA . ASN A 1 298 ? 0.133 -11.300 -20.957 1.00 95.00 298 ASN A CA 1
ATOM 2457 C C . ASN A 1 298 ? 1.589 -11.584 -20.585 1.00 95.00 298 ASN A C 1
ATOM 2459 O O . ASN A 1 298 ? 1.832 -12.436 -19.738 1.00 95.00 298 ASN A O 1
ATOM 2463 N N . PHE A 1 299 ? 2.544 -10.878 -21.194 1.00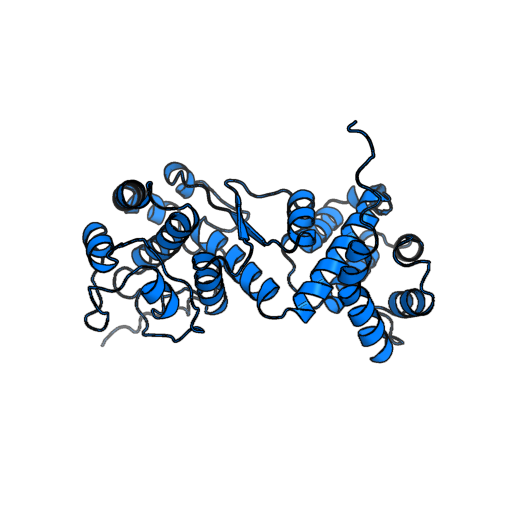 95.56 299 PHE A N 1
ATOM 2464 C CA . PHE A 1 299 ? 3.959 -10.997 -20.850 1.00 95.56 299 PHE A CA 1
ATOM 2465 C C . PHE A 1 299 ? 4.214 -10.669 -19.377 1.00 95.56 299 PHE A C 1
ATOM 2467 O O . PHE A 1 299 ? 4.783 -11.494 -18.668 1.00 95.56 299 PHE A O 1
ATOM 2474 N N . LEU A 1 300 ? 3.721 -9.522 -18.899 1.00 95.44 300 LEU A N 1
ATOM 2475 C CA . LEU A 1 300 ? 3.904 -9.118 -17.504 1.00 95.44 300 LEU A CA 1
ATOM 2476 C C . LEU A 1 300 ? 3.169 -10.038 -16.518 1.00 95.44 300 LEU A C 1
ATOM 2478 O O . LEU A 1 300 ? 3.683 -10.305 -15.439 1.00 95.44 300 LEU A O 1
ATOM 2482 N N . ASN A 1 301 ? 1.996 -10.561 -16.883 1.00 92.38 301 ASN A N 1
ATOM 2483 C CA . ASN A 1 301 ? 1.265 -11.503 -16.029 1.00 92.38 301 ASN A CA 1
ATOM 2484 C C . ASN A 1 301 ? 1.965 -12.869 -15.923 1.00 92.38 301 ASN A C 1
ATOM 2486 O O . ASN A 1 301 ? 1.859 -13.532 -14.896 1.00 92.38 301 ASN A O 1
ATOM 2490 N N . ARG A 1 302 ? 2.673 -13.302 -16.977 1.00 86.44 302 ARG A N 1
ATOM 2491 C CA . ARG A 1 302 ? 3.373 -14.599 -17.038 1.00 86.44 302 ARG A CA 1
ATOM 2492 C C . ARG A 1 302 ? 4.718 -14.618 -16.336 1.00 86.44 302 ARG A C 1
ATOM 2494 O O . ARG A 1 302 ? 5.256 -15.700 -16.127 1.00 86.44 302 ARG A O 1
ATOM 2501 N N . SER A 1 303 ? 5.262 -13.464 -15.953 1.00 62.59 303 SER A N 1
ATOM 2502 C CA . SER A 1 303 ? 6.525 -13.405 -15.213 1.00 62.59 303 SER A CA 1
ATOM 2503 C C . SER A 1 303 ? 6.500 -14.250 -13.929 1.00 62.59 303 SER A C 1
ATOM 2505 O O . SER A 1 303 ? 7.566 -14.572 -13.425 1.00 62.59 303 SER A O 1
ATOM 2507 N N . PHE A 1 304 ? 5.319 -14.652 -13.443 1.00 53.12 304 PHE A N 1
ATOM 2508 C CA . PHE A 1 304 ? 5.108 -15.564 -12.317 1.00 53.12 304 PHE A CA 1
ATOM 2509 C C . PHE A 1 304 ? 5.516 -17.029 -12.581 1.00 53.12 304 PHE A C 1
ATOM 2511 O O . PHE A 1 304 ? 5.943 -17.714 -11.655 1.00 53.12 304 PHE A O 1
ATOM 2518 N N . ASP A 1 305 ? 5.423 -17.516 -13.824 1.00 53.81 305 ASP A N 1
ATOM 2519 C CA . ASP A 1 305 ? 5.651 -18.938 -14.136 1.00 53.81 305 ASP A CA 1
ATOM 2520 C C . ASP A 1 305 ? 7.142 -19.299 -14.247 1.00 53.81 305 ASP A C 1
ATOM 2522 O O . ASP A 1 305 ? 7.507 -20.464 -14.093 1.00 53.81 305 ASP A O 1
ATOM 2526 N N . LEU A 1 306 ? 8.017 -18.316 -14.490 1.00 50.00 306 LEU A N 1
ATOM 2527 C CA . LEU A 1 306 ? 9.446 -18.558 -14.727 1.00 50.00 306 LEU A CA 1
ATOM 2528 C C . LEU A 1 306 ? 10.219 -18.910 -13.442 1.00 50.00 306 LEU A C 1
ATOM 2530 O O . LEU A 1 306 ? 11.150 -19.714 -13.494 1.00 50.00 306 LEU A O 1
ATOM 2534 N N . ASP A 1 307 ? 9.782 -18.415 -12.280 1.00 50.44 307 ASP A N 1
ATOM 2535 C CA . ASP A 1 307 ? 10.439 -18.714 -10.997 1.00 50.44 307 ASP A CA 1
ATOM 2536 C C . ASP A 1 307 ? 10.093 -20.108 -10.458 1.00 50.44 307 ASP A C 1
ATOM 2538 O O . ASP A 1 307 ? 10.862 -20.691 -9.695 1.00 50.44 307 ASP A O 1
ATOM 2542 N N . LEU A 1 308 ? 8.963 -20.690 -10.874 1.00 44.44 308 LEU A N 1
ATOM 2543 C CA . LEU A 1 308 ? 8.600 -22.056 -10.481 1.00 44.44 308 LEU A CA 1
ATOM 2544 C C . LEU A 1 308 ? 9.436 -23.116 -11.214 1.00 44.44 308 LEU A C 1
ATOM 2546 O O . LEU A 1 308 ? 9.484 -24.267 -10.777 1.00 44.44 308 LEU A O 1
ATOM 2550 N N . THR A 1 309 ? 10.126 -22.736 -12.292 1.00 42.00 309 THR A N 1
ATOM 2551 C CA . THR A 1 309 ? 11.016 -23.627 -13.049 1.00 42.00 309 THR A CA 1
ATOM 2552 C C . THR A 1 309 ? 12.501 -23.477 -12.714 1.00 42.00 309 THR A C 1
ATOM 2554 O O . THR A 1 309 ? 13.272 -24.373 -13.050 1.00 42.00 309 THR A O 1
ATOM 2557 N N . GLU A 1 310 ? 12.918 -22.427 -11.998 1.00 42.19 310 GLU A N 1
ATOM 2558 C CA . GLU A 1 310 ? 14.334 -22.159 -11.698 1.00 42.19 310 GLU A CA 1
ATOM 2559 C C . GLU A 1 310 ? 14.634 -22.060 -10.193 1.00 42.19 310 GLU A C 1
ATOM 2561 O O . GLU A 1 310 ? 15.194 -21.091 -9.691 1.00 42.19 310 GLU A O 1
ATOM 2566 N N . ASN A 1 311 ? 14.400 -23.151 -9.462 1.00 38.75 311 ASN A N 1
ATOM 2567 C CA . ASN A 1 311 ? 15.009 -23.387 -8.142 1.00 38.75 311 ASN A CA 1
ATOM 2568 C C . ASN A 1 311 ? 16.533 -23.686 -8.230 1.00 38.75 311 ASN A C 1
ATOM 2570 O O . ASN A 1 311 ? 17.057 -24.527 -7.497 1.00 38.75 311 ASN A O 1
ATOM 2574 N N . HIS A 1 312 ? 17.268 -23.025 -9.136 1.00 36.28 312 HIS A N 1
ATOM 2575 C CA . HIS A 1 312 ? 18.692 -23.296 -9.383 1.00 36.28 312 HIS A CA 1
ATOM 2576 C C . HIS A 1 312 ? 19.666 -22.123 -9.193 1.00 36.28 312 HIS A C 1
ATOM 2578 O O . HIS A 1 312 ? 20.868 -22.350 -9.305 1.00 36.28 312 HIS A O 1
ATOM 2584 N N . PHE A 1 313 ? 19.222 -20.924 -8.797 1.00 39.28 313 PHE A N 1
ATOM 2585 C CA . PHE A 1 313 ? 20.122 -19.760 -8.671 1.00 39.28 313 PHE A CA 1
ATOM 2586 C C . PHE A 1 313 ? 20.154 -19.066 -7.298 1.00 39.28 313 PHE A C 1
ATOM 2588 O O . PHE A 1 313 ? 20.394 -17.867 -7.203 1.00 39.28 313 PHE A O 1
ATOM 2595 N N . LEU A 1 314 ? 20.035 -19.820 -6.202 1.00 36.47 314 LEU A N 1
ATOM 2596 C CA . LEU A 1 314 ? 20.486 -19.352 -4.882 1.00 36.47 314 LEU A CA 1
ATOM 2597 C C . LEU A 1 314 ? 21.838 -19.979 -4.531 1.00 36.47 314 LEU A C 1
ATOM 2599 O O . LEU A 1 314 ? 21.924 -20.861 -3.687 1.00 36.47 314 LEU A O 1
ATOM 2603 N N . ASN A 1 315 ? 22.890 -19.537 -5.221 1.00 35.88 315 ASN A N 1
ATOM 2604 C CA . ASN A 1 315 ? 24.279 -19.617 -4.760 1.00 35.88 315 ASN A CA 1
ATOM 2605 C C . ASN A 1 315 ? 25.123 -18.607 -5.548 1.00 35.88 315 ASN A C 1
ATOM 2607 O O . ASN A 1 315 ? 25.832 -18.957 -6.488 1.00 35.88 315 ASN A O 1
ATOM 2611 N N . THR A 1 316 ? 25.075 -17.344 -5.128 1.00 33.53 316 THR A N 1
ATOM 2612 C CA . THR A 1 316 ? 26.152 -16.389 -5.421 1.00 33.53 316 THR A CA 1
ATOM 2613 C C . THR A 1 316 ? 26.527 -15.669 -4.125 1.00 33.53 316 THR A C 1
ATOM 2615 O O . THR A 1 316 ? 25.636 -15.394 -3.318 1.00 33.53 316 THR A O 1
ATOM 2618 N N . PRO A 1 317 ? 27.827 -15.437 -3.863 1.00 36.16 317 PRO A N 1
ATOM 2619 C CA . PRO A 1 317 ? 28.319 -15.076 -2.541 1.00 36.16 317 PRO A CA 1
ATOM 2620 C C . PRO A 1 317 ? 28.011 -13.617 -2.200 1.00 36.16 317 PRO A C 1
ATOM 2622 O O . PRO A 1 317 ? 28.024 -12.749 -3.070 1.00 36.16 317 PRO A O 1
ATOM 2625 N N . GLN A 1 318 ? 27.787 -13.366 -0.910 1.00 36.69 318 GLN A N 1
ATOM 2626 C CA . GLN A 1 318 ? 27.744 -12.026 -0.332 1.00 36.69 318 GLN A CA 1
ATOM 2627 C C . GLN A 1 318 ? 29.067 -11.294 -0.610 1.00 36.69 318 GLN A C 1
ATOM 2629 O O . GLN A 1 318 ? 30.140 -11.830 -0.321 1.00 36.69 318 GLN A O 1
ATOM 2634 N N . LEU A 1 319 ? 28.961 -10.087 -1.171 1.00 34.00 319 LEU A N 1
ATOM 2635 C CA . LEU A 1 319 ? 30.001 -9.056 -1.156 1.00 34.00 319 LEU A CA 1
ATOM 2636 C C . LEU A 1 319 ? 29.745 -8.094 0.001 1.00 34.00 319 LEU A C 1
ATOM 2638 O O . LEU A 1 319 ? 28.555 -7.752 0.211 1.00 34.00 319 LEU A O 1
#

Sequence (319 aa):
MRSKSNSKKDTYRPKFCDAEFYLSHAVQFEVIQQKIKSLPLNDQVTLWVISCLCLRRPNSWYSGRQNLAESNFQSNIHFSMNDFFQDLGLTWPKKLNPDIGIEEFVRTVRLNPLPAAAANALYFFYIEQYPIEILCYEPKPLELLKLQIDGKRVLTFDPDFTKWPHLKYGQRDPLSFWIHDLIHAEHFFSDPQNQAGQIGFYRLLHDIITSQILDVTLLNTEFFKSFSYLMSDMNAHPLHLIKTLRAYLKLHAGEASESLWDSILSLPSICQYPEIQSAFKRVNLPIFRLDDAMTLTNFLNRSFDLDLTENHFLNTPQL

Foldseek 3Di:
DPPPPPPPPCDQDQELDALCLLVVQVVLLVLLCVQPVPPPPLLSVLSVLLLSLCSSPLPPFFDFWDADDDDPQDDPDQDFPLVSCVSSVGDDDPPDDRRDDSLNCLRITHTPPQDPQLSNLSNCSSSVNQQEAEACDDDFLVRQLVCLLVVYFYQHDNSPSVCQNPDDPPSHGNSSSNSLSSSLSSLQPVDLLQVQLLSLLSVLLVLLVVVCLCVVLCVDPVLVVQSSCLRHRDRDRNLVSLLSVLVSLCVRVPPCSVVSLVVSCCGPLRVVPPLLSVLSVCRPHPPRDPVSVVSSSVSSNCVVVVVVVPPDPPDDDDD

Secondary structure (DSSP, 8-state):
-------------S-S--HHHHHHTHHHHHHHHHHHTTS-HHHHHHHHHHHHHHHHSTTT-EEEE--PPP----------HHHHHHHTTPPPPTTS-TT--HHHHHHHEEETT--HHHHHHHHHHHTT-S-EEEESS---HHHHHHHHHTT-EEEE----TTTTTT--BTTB-HHHHHHHHHHHHHHHHS-HHHHHHHHHHHHHHHHHHHTTTTTTGGGSHHHHHHHHHHHHT----HHHHHHHHHHHHHHHHGGGHHHHHHHHHTSHHHHT-HHHHHHHHHTTSTT--HHHHHHHHHHHHHTTTSTTT-TT-------

Radius of gyration: 22.96 Å; chains: 1; bounding box: 62×53×63 Å

pLDDT: mean 90.2, std 16.23, range [28.62, 98.5]